Protein AF-A0A3T0RQA9-F1 (afdb_monomer_lite)

Secondary structure (DSSP, 8-state):
----------------------------------HHHHH-EEEEPPPBTTTTEEEEEEE-SSSEEEEEEEEESSTTS-SEEEEEEEEEEEEEEEEEEETTEEEEEEEEEEEEEEEEESSHHHHHHHHHTTGGG-----TT--EE-TT-EETTEEPPPTT-EEEEEEEEE-SGGGGGGT--TTEEEEE---SS--SSSGGG---SEEEEEEEEEP-

Sequence (215 aa):
MTMSYKYYFICAVSLIFIASCAKKKEEDQLSSVSPISTIDGSWSTSCENGAGVQQVFTNAGASYSTITANYYYDSGCSHLAYTMDIVQSYVVSNWQTEDARQVGDINWTYIHVYITPKDSQVAAAMNSSALCGITGWSGGVSITVDGLTCGSITLPTAGTVEYDMIQYTLNSTLKDQGFTPGDLSYGLSDANHDGTSPSSRPVQSNSSLRMQKRN

Radius of gyration: 29.26 Å; chains: 1; bounding box: 72×49×98 Å

Foldseek 3Di:
DDDDDDDDDDDDDDDDDDPDPPDPPPPPPPPPDDPLNLPAAKWKDAQQAPQLWIWIWHDHSPQKIKIKIFGAPDSNNPHTFKIKIWIWGKDWPPWDDDDFKTKTKMKTFTAWIKMAGQAQVSQCVCLVVCFLVHNPHHHRDIDTNAQTDGPNDGHHHGRQMFIKMKMAGCDCPCVVVVDHHQKIWIADQDPQQNRNDNRNYGPHTDSNGIIHGDD

Structure (mmCIF, N/CA/C/O backbone):
data_AF-A0A3T0RQA9-F1
#
_entry.id   AF-A0A3T0RQA9-F1
#
loop_
_atom_site.group_PDB
_atom_site.id
_atom_site.type_symbol
_atom_site.label_atom_id
_atom_site.label_alt_id
_atom_site.label_comp_id
_atom_site.label_asym_id
_atom_site.label_entity_id
_atom_site.label_seq_id
_atom_site.pdbx_PDB_ins_code
_atom_site.Cartn_x
_atom_site.Cartn_y
_atom_site.Cartn_z
_atom_site.occupancy
_atom_site.B_iso_or_equiv
_atom_site.auth_seq_id
_atom_site.auth_comp_id
_atom_site.auth_asym_id
_atom_site.auth_atom_id
_atom_site.pdbx_PDB_model_num
ATOM 1 N N . MET A 1 1 ? 49.348 -32.560 -76.526 1.00 40.97 1 MET A N 1
ATOM 2 C CA . MET A 1 1 ? 50.040 -32.005 -75.339 1.00 40.97 1 MET A CA 1
ATOM 3 C C . MET A 1 1 ? 51.252 -31.273 -75.883 1.00 40.97 1 MET A C 1
ATOM 5 O O . MET A 1 1 ? 52.055 -31.935 -76.509 1.00 40.97 1 MET A O 1
ATOM 9 N N . THR A 1 2 ? 51.382 -29.954 -75.891 1.00 35.66 2 THR A N 1
ATOM 10 C CA . THR A 1 2 ? 51.025 -28.895 -74.935 1.00 35.66 2 THR A CA 1
ATOM 11 C C . THR A 1 2 ? 50.901 -27.573 -75.715 1.00 35.66 2 THR A C 1
ATOM 13 O O . THR A 1 2 ? 51.651 -27.338 -76.658 1.00 35.66 2 THR A O 1
ATOM 16 N N . MET A 1 3 ? 49.943 -26.716 -75.345 1.00 35.78 3 MET A N 1
ATOM 17 C CA . MET A 1 3 ? 49.851 -25.329 -75.826 1.00 35.78 3 MET A CA 1
ATOM 18 C C . MET A 1 3 ? 50.883 -24.454 -75.102 1.00 35.78 3 MET A C 1
ATOM 20 O O . MET A 1 3 ? 51.091 -24.624 -73.904 1.00 35.78 3 MET A O 1
ATOM 24 N N . SER A 1 4 ? 51.463 -23.480 -75.804 1.00 38.75 4 SER A N 1
ATOM 25 C CA . SER A 1 4 ? 52.230 -22.382 -75.208 1.00 38.75 4 SER A CA 1
ATOM 26 C C . SER A 1 4 ? 51.729 -21.068 -75.811 1.00 38.75 4 SER A C 1
ATOM 28 O O . SER A 1 4 ? 51.888 -20.835 -77.007 1.00 38.75 4 SER A O 1
ATOM 30 N N . TYR A 1 5 ? 51.060 -20.250 -74.998 1.00 39.81 5 TYR A N 1
ATOM 31 C CA . TYR A 1 5 ? 50.606 -18.904 -75.354 1.00 39.81 5 TYR A CA 1
ATOM 32 C C . TYR A 1 5 ? 51.639 -17.877 -74.876 1.00 39.81 5 TYR A C 1
ATOM 34 O O . TYR A 1 5 ? 52.077 -17.922 -73.727 1.00 39.81 5 TYR A O 1
ATOM 42 N N . LYS A 1 6 ? 51.995 -16.921 -75.743 1.00 42.59 6 LYS A N 1
ATOM 43 C CA . LYS A 1 6 ? 52.692 -15.682 -75.368 1.00 42.59 6 LYS A CA 1
ATOM 44 C C . LYS A 1 6 ? 51.729 -14.496 -75.488 1.00 42.59 6 LYS A C 1
ATOM 46 O O . LYS A 1 6 ? 51.033 -14.349 -76.486 1.00 42.59 6 LYS A O 1
ATOM 51 N N . TYR A 1 7 ? 51.711 -13.710 -74.416 1.00 43.22 7 TYR A N 1
ATOM 52 C CA . TYR A 1 7 ? 50.900 -12.533 -74.099 1.00 43.22 7 TYR A CA 1
ATOM 53 C C . TYR A 1 7 ? 51.073 -11.346 -75.053 1.00 43.22 7 TYR A C 1
ATOM 55 O O . TYR A 1 7 ? 52.205 -11.076 -75.426 1.00 43.22 7 TYR A O 1
ATOM 63 N N . TYR A 1 8 ? 50.000 -10.567 -75.266 1.00 39.94 8 TYR A N 1
ATOM 64 C CA . TYR A 1 8 ? 49.993 -9.087 -75.333 1.00 39.94 8 TYR A CA 1
ATOM 65 C C . TYR A 1 8 ? 48.581 -8.596 -74.927 1.00 39.94 8 TYR A C 1
ATOM 67 O O . TYR A 1 8 ? 47.596 -9.029 -75.510 1.00 39.94 8 TYR A O 1
ATOM 75 N N . PHE A 1 9 ? 48.409 -8.005 -73.737 1.00 37.28 9 PHE A N 1
ATOM 76 C CA . PHE A 1 9 ? 48.462 -6.565 -73.407 1.00 37.28 9 PHE A CA 1
ATOM 77 C C . PHE A 1 9 ? 47.222 -5.788 -73.893 1.00 37.28 9 PHE A C 1
ATOM 79 O O . PHE A 1 9 ? 47.073 -5.583 -75.090 1.00 37.28 9 PHE A O 1
ATOM 86 N N . ILE A 1 10 ? 46.357 -5.353 -72.960 1.00 42.88 10 ILE A N 1
ATOM 87 C CA . ILE A 1 10 ? 45.922 -3.950 -72.760 1.00 42.88 10 ILE A CA 1
ATOM 88 C C . ILE A 1 10 ? 44.913 -3.861 -71.592 1.00 42.88 10 ILE A C 1
ATOM 90 O O . ILE A 1 10 ? 43.960 -4.628 -71.490 1.00 42.88 10 ILE A O 1
ATOM 94 N N . CYS A 1 11 ? 45.197 -2.906 -70.704 1.00 35.03 11 CYS A N 1
ATOM 95 C CA . CYS A 1 11 ? 44.485 -2.496 -69.496 1.00 35.03 11 CYS A CA 1
ATOM 96 C C . CYS A 1 11 ? 43.134 -1.804 -69.744 1.00 35.03 11 CYS A C 1
ATOM 98 O O . CYS A 1 11 ? 43.032 -1.006 -70.668 1.00 35.03 11 CYS A O 1
ATOM 100 N N . ALA A 1 12 ? 42.194 -1.971 -68.802 1.00 36.75 12 ALA A N 1
ATOM 101 C CA . ALA A 1 12 ? 41.403 -0.899 -68.159 1.00 36.75 12 ALA A CA 1
ATOM 102 C C . ALA A 1 12 ? 40.476 -1.540 -67.095 1.00 36.75 12 ALA A C 1
ATOM 104 O O . ALA A 1 12 ? 39.528 -2.233 -67.433 1.00 36.75 12 ALA A O 1
ATOM 105 N N . VAL A 1 13 ? 40.901 -1.606 -65.829 1.00 36.91 13 VAL A N 1
ATOM 106 C CA . VAL A 1 13 ? 40.448 -0.746 -64.709 1.00 36.91 13 VAL A CA 1
ATOM 107 C C . VAL A 1 13 ? 38.974 -0.961 -64.293 1.00 36.91 13 VAL A C 1
ATOM 109 O O . VAL A 1 13 ? 38.056 -0.368 -64.840 1.00 36.91 13 VAL A O 1
ATOM 112 N N . SER A 1 14 ? 38.838 -1.783 -63.242 1.00 34.03 14 SER A N 1
ATOM 113 C CA . SER A 1 14 ? 38.080 -1.556 -61.993 1.00 34.03 14 SER A CA 1
ATOM 114 C C . SER A 1 14 ? 36.544 -1.476 -61.994 1.00 34.03 14 SER A C 1
ATOM 116 O O . SER A 1 14 ? 35.965 -0.466 -62.366 1.00 34.03 14 SER A O 1
ATOM 118 N N . LEU A 1 15 ? 35.891 -2.461 -61.358 1.00 37.19 15 LEU A N 1
ATOM 119 C CA . LEU A 1 15 ? 35.410 -2.391 -59.959 1.00 37.19 15 LEU A CA 1
ATOM 120 C C . LEU A 1 15 ? 34.593 -3.656 -59.634 1.00 37.19 15 LEU A C 1
ATOM 122 O O . LEU A 1 15 ? 33.502 -3.873 -60.153 1.00 37.19 15 LEU A O 1
ATOM 126 N N . ILE A 1 16 ? 35.147 -4.502 -58.766 1.00 43.06 16 ILE A N 1
ATOM 127 C CA . ILE A 1 16 ? 34.497 -5.698 -58.225 1.00 43.06 16 ILE A CA 1
ATOM 128 C C . ILE A 1 16 ? 33.646 -5.257 -57.029 1.00 43.06 16 ILE A C 1
ATOM 130 O O . ILE A 1 16 ? 34.192 -4.849 -56.006 1.00 43.06 16 ILE A O 1
ATOM 134 N N . PHE A 1 17 ? 32.320 -5.364 -57.135 1.00 38.56 17 PHE A N 1
ATOM 135 C CA . PHE A 1 17 ? 31.453 -5.396 -55.958 1.00 38.56 17 PHE A CA 1
ATOM 136 C C . PHE A 1 17 ? 31.562 -6.784 -55.326 1.00 38.56 17 PHE A C 1
ATOM 138 O O . PHE A 1 17 ? 31.030 -7.770 -55.833 1.00 38.56 17 PHE A O 1
ATOM 145 N N . ILE A 1 18 ? 32.298 -6.859 -54.221 1.00 42.16 18 ILE A N 1
ATOM 146 C CA . ILE A 1 18 ? 32.332 -8.028 -53.349 1.00 42.16 18 ILE A CA 1
ATOM 147 C C . ILE A 1 18 ? 30.974 -8.091 -52.645 1.00 42.16 18 ILE A C 1
ATOM 149 O O . ILE A 1 18 ? 30.652 -7.240 -51.815 1.00 42.16 18 ILE A O 1
ATOM 153 N N . ALA A 1 19 ? 30.163 -9.083 -53.002 1.00 45.56 19 ALA A N 1
ATOM 154 C CA . ALA A 1 19 ? 28.963 -9.436 -52.264 1.00 45.56 19 ALA A CA 1
ATOM 155 C C . ALA A 1 19 ? 29.377 -10.021 -50.905 1.00 45.56 19 ALA A C 1
ATOM 157 O O . ALA A 1 19 ? 29.626 -11.219 -50.771 1.00 45.56 19 ALA A O 1
ATOM 158 N N . SER A 1 20 ? 29.473 -9.165 -49.888 1.00 36.72 20 SER A N 1
ATOM 159 C CA . SER A 1 20 ? 29.519 -9.612 -48.500 1.00 36.72 20 SER A CA 1
ATOM 160 C C . SER A 1 20 ? 28.123 -10.063 -48.085 1.00 36.72 20 SER A C 1
ATOM 162 O O . SER A 1 20 ? 27.241 -9.245 -47.828 1.00 36.72 20 SER A O 1
ATOM 164 N N . CYS A 1 21 ? 27.945 -11.381 -47.973 1.00 46.16 21 CYS A N 1
ATOM 165 C CA . CYS A 1 21 ? 26.947 -11.988 -47.099 1.00 46.16 21 CYS A CA 1
ATOM 166 C C . CYS A 1 21 ? 27.244 -11.569 -45.652 1.00 46.16 21 CYS A C 1
ATOM 168 O O . CYS A 1 21 ? 27.883 -12.295 -44.891 1.00 46.16 21 CYS A O 1
ATOM 170 N N . ALA A 1 22 ? 26.789 -10.382 -45.261 1.00 38.59 22 ALA A N 1
ATOM 171 C CA . ALA A 1 22 ? 26.636 -10.053 -43.859 1.00 38.59 22 ALA A CA 1
ATOM 172 C C . ALA A 1 22 ? 25.401 -10.809 -43.362 1.00 38.59 22 ALA A C 1
ATOM 174 O O . ALA A 1 22 ? 24.268 -10.459 -43.693 1.00 38.59 22 ALA A O 1
ATOM 175 N N . LYS A 1 23 ? 25.625 -11.881 -42.593 1.00 37.44 23 LYS A N 1
ATOM 176 C CA . LYS A 1 23 ? 24.580 -12.464 -41.750 1.00 37.44 23 LYS A CA 1
ATOM 177 C C . LYS A 1 23 ? 23.979 -11.317 -40.938 1.00 37.44 23 LYS A C 1
ATOM 179 O O . LYS A 1 23 ? 24.688 -10.709 -40.135 1.00 37.44 23 LYS A O 1
ATOM 184 N N . LYS A 1 24 ? 22.702 -11.000 -41.178 1.00 37.16 24 LYS A N 1
ATOM 185 C CA . LYS A 1 24 ? 21.924 -10.164 -40.265 1.00 37.16 24 LYS A CA 1
ATOM 186 C C . LYS A 1 24 ? 22.040 -10.821 -38.895 1.00 37.16 24 LYS A C 1
ATOM 188 O O . LYS A 1 24 ? 21.649 -11.974 -38.737 1.00 37.16 24 LYS A O 1
ATOM 193 N N . LYS A 1 25 ? 22.638 -10.109 -37.942 1.00 33.97 25 LYS A N 1
ATOM 194 C CA . LYS A 1 25 ? 22.413 -10.405 -36.536 1.00 33.97 25 LYS A CA 1
ATOM 195 C C . LYS A 1 25 ? 20.911 -10.226 -36.330 1.00 33.97 25 LYS A C 1
ATOM 197 O O . LYS A 1 25 ? 20.390 -9.153 -36.627 1.00 33.97 25 LYS A O 1
ATOM 202 N N . GLU A 1 26 ? 20.231 -11.295 -35.934 1.00 38.28 26 GLU A N 1
ATOM 203 C CA . GLU A 1 26 ? 18.988 -11.175 -35.183 1.00 38.28 26 GLU A CA 1
ATOM 204 C C . GLU A 1 26 ? 19.322 -10.305 -33.973 1.00 38.28 26 GLU A C 1
ATOM 206 O O . GLU A 1 26 ? 20.004 -10.737 -33.045 1.00 38.28 26 GLU A O 1
ATOM 211 N N . GLU A 1 27 ? 18.939 -9.033 -34.040 1.00 37.31 27 GLU A N 1
ATOM 212 C CA . GLU A 1 27 ? 18.550 -8.335 -32.828 1.00 37.31 27 GLU A CA 1
ATOM 213 C C . GLU A 1 27 ? 17.354 -9.108 -32.301 1.00 37.31 27 GLU A C 1
ATOM 215 O O . GLU A 1 27 ? 16.285 -9.124 -32.914 1.00 37.31 27 GLU A O 1
ATOM 220 N N . ASP A 1 28 ? 17.613 -9.832 -31.219 1.00 35.00 28 ASP A N 1
ATOM 221 C CA . ASP A 1 28 ? 16.617 -10.441 -30.363 1.00 35.00 28 ASP A CA 1
ATOM 222 C C . ASP A 1 28 ? 15.579 -9.353 -30.067 1.00 35.00 28 ASP A C 1
ATOM 224 O O . ASP A 1 28 ? 15.855 -8.381 -29.356 1.00 35.00 28 ASP A O 1
ATOM 228 N N . GLN A 1 29 ? 14.421 -9.432 -30.727 1.00 38.91 29 GLN A N 1
ATOM 229 C CA . GLN A 1 29 ? 13.306 -8.562 -30.407 1.00 38.91 29 GLN A CA 1
ATOM 230 C C . GLN A 1 29 ? 12.859 -8.957 -29.010 1.00 38.91 29 GLN A C 1
ATOM 232 O O . GLN A 1 29 ? 12.061 -9.877 -28.837 1.00 38.91 29 GLN A O 1
ATOM 237 N N . LEU A 1 30 ? 13.381 -8.242 -28.014 1.00 43.22 30 LEU A N 1
ATOM 238 C CA . LEU A 1 30 ? 12.794 -8.179 -26.694 1.00 43.22 30 LEU A CA 1
ATOM 239 C C . LEU A 1 30 ? 11.365 -7.676 -26.907 1.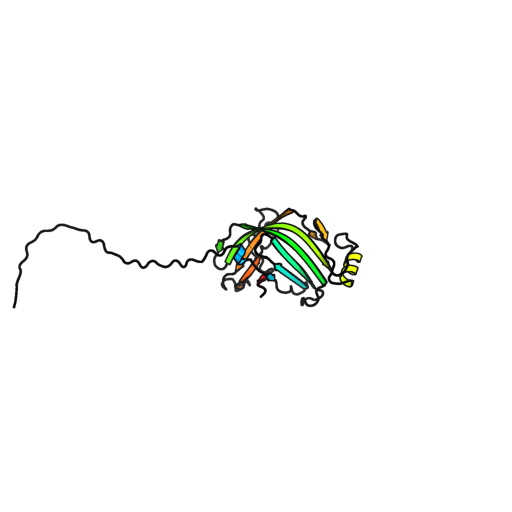00 43.22 30 LEU A C 1
ATOM 241 O O . LEU A 1 30 ? 11.131 -6.487 -27.122 1.00 43.22 30 LEU A O 1
ATOM 245 N N . SER A 1 31 ? 10.422 -8.613 -26.967 1.00 42.25 31 SER A N 1
ATOM 246 C CA . SER A 1 31 ? 8.998 -8.354 -27.108 1.00 42.25 31 SER A CA 1
ATOM 247 C C . SER A 1 31 ? 8.622 -7.245 -26.134 1.00 42.25 31 SER A C 1
ATOM 249 O O . SER A 1 31 ? 8.849 -7.385 -24.933 1.00 42.25 31 SER A O 1
ATOM 251 N N . SER A 1 32 ? 8.111 -6.128 -26.655 1.00 47.41 32 SER A N 1
ATOM 252 C CA . SER A 1 32 ? 7.673 -4.976 -25.871 1.00 47.41 32 SER A CA 1
ATOM 253 C C . SER A 1 32 ? 6.468 -5.384 -25.022 1.00 47.41 32 SER A C 1
ATOM 255 O O . SER A 1 32 ? 5.318 -5.196 -25.422 1.00 47.41 32 SER A O 1
ATOM 257 N N . VAL A 1 33 ? 6.724 -6.026 -23.884 1.00 58.22 33 VAL A N 1
ATOM 258 C CA . VAL A 1 33 ? 5.702 -6.338 -22.887 1.00 58.22 33 VAL A CA 1
ATOM 259 C C . VAL A 1 33 ? 5.141 -5.002 -22.412 1.00 58.22 33 VAL A C 1
ATOM 261 O O . VAL A 1 33 ? 5.897 -4.109 -22.021 1.00 58.22 33 VAL A O 1
ATOM 264 N N . SER A 1 34 ? 3.821 -4.838 -22.510 1.00 66.56 34 SER A N 1
ATOM 265 C CA . SER A 1 34 ? 3.153 -3.636 -22.017 1.00 66.56 34 SER A CA 1
ATOM 266 C C . SER A 1 34 ? 3.436 -3.497 -20.517 1.00 66.56 34 SER A C 1
ATOM 268 O O . SER A 1 34 ? 3.325 -4.502 -19.806 1.00 66.56 34 SER A O 1
ATOM 270 N N . PRO A 1 35 ? 3.734 -2.285 -20.011 1.00 70.62 35 PRO A N 1
ATOM 271 C CA . PRO A 1 35 ? 3.953 -2.055 -18.582 1.00 70.62 35 PRO A CA 1
ATOM 272 C C . PRO A 1 35 ? 2.828 -2.654 -17.730 1.00 70.62 35 PRO A C 1
ATOM 274 O O . PRO A 1 35 ? 3.086 -3.290 -16.714 1.00 70.62 35 PRO A O 1
ATOM 277 N N . ILE A 1 36 ? 1.585 -2.533 -18.213 1.00 72.62 36 ILE A N 1
ATOM 278 C CA . ILE A 1 36 ? 0.371 -3.041 -17.562 1.00 72.62 36 ILE A CA 1
ATOM 279 C C . ILE A 1 36 ? 0.435 -4.565 -17.415 1.00 72.62 36 ILE A C 1
ATOM 281 O O . ILE A 1 36 ? 0.288 -5.079 -16.313 1.00 72.62 36 ILE A O 1
ATOM 285 N N . SER A 1 37 ? 0.771 -5.288 -18.488 1.00 80.38 37 SER A N 1
ATOM 286 C CA . SER A 1 37 ? 0.868 -6.754 -18.436 1.00 80.38 37 SER A CA 1
ATOM 287 C C . SER A 1 37 ? 1.984 -7.264 -17.519 1.00 80.38 37 SER A C 1
ATOM 289 O O . SER A 1 37 ? 1.867 -8.364 -16.981 1.00 80.38 37 SER A O 1
ATOM 291 N N . THR A 1 38 ? 3.048 -6.479 -17.308 1.00 83.88 38 THR A N 1
ATOM 292 C CA . THR A 1 38 ? 4.103 -6.832 -16.346 1.00 83.88 38 THR A CA 1
ATOM 293 C C . THR A 1 38 ? 3.573 -6.790 -14.917 1.00 83.88 38 THR A C 1
ATOM 295 O O . THR A 1 38 ? 3.859 -7.696 -14.138 1.00 83.88 38 THR A O 1
ATOM 298 N N . ILE A 1 39 ? 2.785 -5.767 -14.580 1.00 87.56 39 ILE A N 1
ATOM 299 C CA . ILE A 1 39 ? 2.312 -5.521 -13.211 1.00 87.56 39 ILE A CA 1
ATOM 300 C C . ILE A 1 39 ? 0.931 -6.129 -12.925 1.00 87.56 39 ILE A C 1
ATOM 302 O O . ILE A 1 39 ? 0.429 -6.039 -11.805 1.00 87.56 39 ILE A O 1
ATOM 306 N N . ASP A 1 40 ? 0.310 -6.775 -13.910 1.00 89.62 40 ASP A N 1
ATOM 307 C CA . ASP A 1 40 ? -0.946 -7.506 -13.750 1.00 89.62 40 ASP A CA 1
ATOM 308 C C . ASP A 1 40 ? -0.794 -8.725 -12.832 1.00 89.62 40 ASP A C 1
ATOM 310 O O . ASP A 1 40 ? 0.176 -9.494 -12.898 1.00 89.62 40 ASP A O 1
ATOM 314 N N . GLY A 1 41 ? -1.806 -8.930 -11.991 1.00 91.06 41 GLY A N 1
ATOM 315 C CA . GLY A 1 41 ? -1.879 -10.013 -11.021 1.00 91.06 41 GLY A CA 1
ATOM 316 C C . GLY A 1 41 ? -1.912 -9.515 -9.580 1.00 91.06 41 GLY A C 1
ATOM 317 O O . GLY A 1 41 ? -2.173 -8.346 -9.298 1.00 91.06 41 GLY A O 1
ATOM 318 N N . SER A 1 42 ? -1.673 -10.440 -8.655 1.00 94.00 42 SER A N 1
ATOM 319 C CA . SER A 1 42 ? -1.581 -10.146 -7.229 1.00 94.00 42 SER A CA 1
ATOM 320 C C . SER A 1 42 ? -0.142 -10.316 -6.763 1.00 94.00 42 SER A C 1
ATOM 322 O O . SER A 1 42 ? 0.533 -11.271 -7.143 1.00 94.00 42 SER A O 1
ATOM 324 N N . TRP A 1 43 ? 0.320 -9.387 -5.943 1.00 95.19 43 TRP A N 1
ATOM 325 C CA . TRP A 1 43 ? 1.683 -9.283 -5.452 1.00 95.19 43 TRP A CA 1
ATOM 326 C C . TRP A 1 43 ? 1.625 -9.061 -3.951 1.00 95.19 43 TRP A C 1
ATOM 328 O O . TRP A 1 43 ? 0.733 -8.366 -3.469 1.00 95.19 43 TRP A O 1
ATOM 338 N N . SER A 1 44 ? 2.548 -9.631 -3.191 1.00 94.75 44 SER A N 1
ATOM 339 C CA . SER A 1 44 ? 2.564 -9.457 -1.741 1.00 94.75 44 SER A CA 1
ATOM 340 C C . SER A 1 44 ? 3.960 -9.306 -1.187 1.00 94.75 44 SER A C 1
ATOM 342 O O . SER A 1 44 ? 4.875 -10.013 -1.609 1.00 94.75 44 SER A O 1
ATOM 344 N N . THR A 1 45 ? 4.101 -8.446 -0.185 1.00 93.00 45 THR A N 1
ATOM 345 C CA . THR A 1 45 ? 5.288 -8.455 0.663 1.00 93.00 45 THR A CA 1
ATOM 346 C C . THR A 1 45 ? 5.313 -9.726 1.513 1.00 93.00 45 THR A C 1
ATOM 348 O O . THR A 1 45 ? 4.298 -10.405 1.725 1.00 93.00 45 THR A O 1
ATOM 351 N N . SER A 1 46 ? 6.489 -10.039 2.050 1.00 90.12 46 SER A N 1
ATOM 352 C CA . SER A 1 46 ? 6.563 -10.918 3.217 1.00 90.12 46 SER A CA 1
ATOM 353 C C . SER A 1 46 ? 5.897 -10.254 4.427 1.00 90.12 46 SER A C 1
ATOM 355 O O . SER A 1 46 ? 5.654 -9.044 4.426 1.00 90.12 46 SER A O 1
ATOM 357 N N . CYS A 1 47 ? 5.605 -11.048 5.456 1.00 89.44 47 CYS A N 1
ATOM 358 C CA . CYS A 1 47 ? 5.213 -10.503 6.749 1.00 89.44 47 CYS A CA 1
ATOM 359 C C . CYS A 1 47 ? 6.361 -9.658 7.313 1.00 89.44 47 CYS A C 1
ATOM 361 O O . CYS A 1 47 ? 7.490 -10.145 7.426 1.00 89.44 47 CYS A O 1
ATOM 363 N N . GLU A 1 48 ? 6.089 -8.402 7.648 1.00 83.12 48 GLU A N 1
ATOM 364 C CA . GLU A 1 48 ? 7.074 -7.542 8.285 1.00 83.12 48 GLU A CA 1
ATOM 365 C C . GLU A 1 48 ? 7.302 -8.003 9.731 1.00 83.12 48 GLU A C 1
ATOM 367 O O . GLU A 1 48 ? 6.435 -7.879 10.605 1.00 83.12 48 GLU A O 1
ATOM 372 N N . ASN A 1 49 ? 8.494 -8.553 9.976 1.00 60.09 49 ASN A N 1
ATOM 373 C CA . ASN A 1 49 ? 8.900 -9.035 11.290 1.00 60.09 49 ASN A CA 1
ATOM 374 C C . ASN A 1 49 ? 8.814 -7.908 12.330 1.00 60.09 49 ASN A C 1
ATOM 376 O O . ASN A 1 49 ? 9.493 -6.893 12.223 1.00 60.09 49 ASN A O 1
ATOM 380 N N . GLY A 1 50 ? 8.013 -8.124 13.374 1.00 63.53 50 GLY A N 1
ATOM 381 C CA . GLY A 1 50 ? 7.873 -7.209 14.512 1.00 63.53 50 GLY A CA 1
ATOM 382 C C . GLY A 1 50 ? 6.728 -6.200 14.392 1.00 63.53 50 GLY A C 1
ATOM 383 O O . GLY A 1 50 ? 6.204 -5.798 15.427 1.00 63.53 50 GLY A O 1
ATOM 384 N N . ALA A 1 51 ? 6.290 -5.861 13.176 1.00 69.88 51 ALA A N 1
ATOM 385 C CA . ALA A 1 51 ? 5.123 -5.003 12.949 1.00 69.88 51 ALA A CA 1
ATOM 386 C C . ALA A 1 51 ? 3.831 -5.805 12.715 1.00 69.88 51 ALA A C 1
ATOM 388 O O . ALA A 1 51 ? 2.746 -5.295 12.982 1.00 69.88 51 ALA A O 1
ATOM 389 N N . GLY A 1 52 ? 3.938 -7.054 12.233 1.00 85.81 52 GLY A N 1
ATOM 390 C CA . GLY A 1 52 ? 2.766 -7.875 11.916 1.00 85.81 52 GLY A CA 1
ATOM 391 C C . GLY A 1 52 ? 1.952 -7.261 10.780 1.00 85.81 52 GLY A C 1
ATOM 392 O O . GLY A 1 52 ? 0.730 -7.183 10.867 1.00 85.81 52 GLY A O 1
ATOM 393 N N . VAL A 1 53 ? 2.627 -6.768 9.737 1.00 90.38 53 VAL A N 1
ATOM 394 C CA . VAL A 1 53 ? 1.993 -6.130 8.578 1.00 90.38 53 VAL A CA 1
ATOM 395 C C . VAL A 1 53 ? 2.368 -6.871 7.301 1.00 90.38 53 VAL A C 1
ATOM 397 O O . VAL A 1 53 ? 3.516 -7.269 7.113 1.00 90.38 53 VAL A O 1
ATOM 400 N N . GLN A 1 54 ? 1.398 -7.054 6.407 1.00 93.88 54 GLN A N 1
ATOM 401 C CA . GLN A 1 54 ? 1.630 -7.561 5.056 1.00 93.88 54 GLN A CA 1
ATOM 402 C C . GLN A 1 54 ? 0.852 -6.735 4.038 1.00 93.88 54 GLN A C 1
ATOM 404 O O . GLN A 1 54 ? -0.370 -6.615 4.139 1.00 93.88 54 GLN A O 1
ATOM 409 N N . GLN A 1 55 ? 1.530 -6.239 3.009 1.00 94.19 55 GLN A N 1
ATOM 410 C CA . GLN A 1 55 ? 0.877 -5.545 1.907 1.00 94.19 55 GLN A CA 1
ATOM 411 C C . GLN A 1 55 ? 0.596 -6.502 0.753 1.00 94.19 55 GLN A C 1
ATOM 413 O O . GLN A 1 55 ? 1.446 -7.311 0.379 1.00 94.19 55 GLN A O 1
ATOM 418 N N . VAL A 1 56 ? -0.599 -6.394 0.180 1.00 95.12 56 VAL A N 1
ATOM 419 C CA . VAL A 1 56 ? -1.019 -7.116 -1.019 1.00 95.12 56 VAL A CA 1
ATOM 420 C C . VAL A 1 56 ? -1.475 -6.099 -2.052 1.00 95.12 56 VAL A C 1
ATOM 422 O O . VAL A 1 56 ? -2.451 -5.391 -1.837 1.00 95.12 56 VAL A O 1
ATOM 425 N N . PHE A 1 57 ? -0.787 -6.043 -3.181 1.00 94.31 57 PHE A N 1
ATOM 426 C CA . PHE A 1 57 ? -1.174 -5.252 -4.338 1.00 94.31 57 PHE A CA 1
ATOM 427 C C . PHE A 1 57 ? -1.896 -6.165 -5.320 1.00 94.31 57 PHE A C 1
ATOM 429 O O . PHE A 1 57 ? -1.360 -7.193 -5.723 1.00 94.31 57 PHE A O 1
ATOM 436 N N . THR A 1 58 ? -3.118 -5.814 -5.698 1.00 93.62 58 THR A N 1
ATOM 437 C CA . THR A 1 58 ? -3.884 -6.554 -6.700 1.00 93.62 58 THR A CA 1
ATOM 438 C C . THR A 1 58 ? -4.249 -5.625 -7.838 1.00 93.62 58 THR A C 1
ATOM 440 O O . THR A 1 58 ? -4.885 -4.592 -7.634 1.00 93.62 58 THR A O 1
ATOM 443 N N . ASN A 1 59 ? -3.859 -6.026 -9.040 1.00 89.19 59 ASN A N 1
ATOM 444 C CA . ASN A 1 59 ? -4.133 -5.323 -10.276 1.00 89.19 59 ASN A CA 1
ATOM 445 C C . ASN A 1 59 ? -4.793 -6.286 -11.269 1.00 89.19 59 ASN A C 1
ATOM 447 O O . ASN A 1 59 ? -4.247 -7.343 -11.592 1.00 89.19 59 ASN A O 1
ATOM 451 N N . ALA A 1 60 ? -5.983 -5.919 -11.736 1.00 72.25 60 ALA A N 1
ATOM 452 C CA . ALA A 1 60 ? -6.811 -6.738 -12.615 1.00 72.25 60 ALA A CA 1
ATOM 453 C C . ALA A 1 60 ? -6.896 -6.156 -14.038 1.00 72.25 60 ALA A C 1
ATOM 455 O O . ALA A 1 60 ? -7.977 -6.118 -14.623 1.00 72.25 60 ALA A O 1
ATOM 456 N N . GLY A 1 61 ? -5.776 -5.663 -14.587 1.00 64.56 61 GLY A N 1
ATOM 457 C CA . GLY A 1 61 ? -5.640 -5.283 -16.003 1.00 64.56 61 GLY A CA 1
ATOM 458 C C . GLY A 1 61 ? -6.480 -4.095 -16.479 1.00 64.56 61 GLY A C 1
ATOM 459 O O . GLY A 1 61 ? -6.489 -3.790 -17.670 1.00 64.56 61 GLY A O 1
ATOM 460 N N . ALA A 1 62 ? -7.198 -3.418 -15.583 1.00 63.16 62 ALA A N 1
ATOM 461 C CA . ALA A 1 62 ? -8.202 -2.425 -15.940 1.00 63.16 62 ALA A CA 1
ATOM 462 C C . ALA A 1 62 ? -8.108 -1.203 -15.028 1.00 63.16 62 ALA A C 1
ATOM 464 O O . ALA A 1 62 ? -8.925 -1.068 -14.130 1.00 63.16 62 ALA A O 1
ATOM 465 N N . SER A 1 63 ? -7.108 -0.340 -15.255 1.00 70.56 63 SER A N 1
ATOM 466 C CA . SER A 1 63 ? -6.956 1.040 -14.730 1.00 70.56 63 SER A CA 1
ATOM 467 C C . SER A 1 63 ? -7.072 1.266 -13.217 1.00 70.56 63 SER A C 1
ATOM 469 O O . SER A 1 63 ? -6.852 2.387 -12.771 1.00 70.56 63 SER A O 1
ATOM 471 N N . TYR A 1 64 ? -7.392 0.236 -12.445 1.00 83.81 64 TYR A N 1
ATOM 472 C CA . TYR A 1 64 ? -7.672 0.240 -11.026 1.00 83.81 64 TYR A CA 1
ATOM 473 C C . TYR A 1 64 ? -6.843 -0.840 -10.357 1.00 83.81 64 TYR A C 1
ATOM 475 O O . TYR A 1 64 ? -6.603 -1.919 -10.905 1.00 83.81 64 TYR A O 1
ATOM 483 N N . SER A 1 65 ? -6.438 -0.541 -9.138 1.00 91.69 65 SER A N 1
ATOM 484 C CA . SER A 1 65 ? -5.746 -1.472 -8.274 1.00 91.69 65 SER A CA 1
ATOM 485 C C . SER A 1 65 ? -6.223 -1.301 -6.846 1.00 91.69 65 SER A C 1
ATOM 487 O O . SER A 1 65 ? -6.764 -0.253 -6.474 1.00 91.69 65 SER A O 1
ATOM 489 N N . THR A 1 66 ? -5.971 -2.331 -6.053 1.00 94.94 66 THR A N 1
ATOM 490 C CA . THR A 1 66 ? -6.151 -2.278 -4.611 1.00 94.94 66 THR A CA 1
ATOM 491 C C . THR A 1 66 ? -4.828 -2.603 -3.943 1.00 94.94 66 THR A C 1
ATOM 493 O O . THR A 1 66 ? -4.229 -3.641 -4.235 1.00 94.94 66 THR A O 1
ATOM 496 N N . ILE A 1 67 ? -4.389 -1.736 -3.034 1.00 94.94 67 ILE A N 1
ATOM 497 C CA . ILE A 1 67 ? -3.361 -2.067 -2.048 1.00 94.94 67 ILE A CA 1
ATOM 498 C C . ILE A 1 67 ? -4.075 -2.382 -0.739 1.00 94.94 67 ILE A C 1
ATOM 500 O O . ILE A 1 67 ? -4.687 -1.512 -0.128 1.00 94.94 67 ILE A O 1
ATOM 504 N N . THR A 1 68 ? -3.984 -3.630 -0.301 1.00 96.38 68 THR A N 1
ATOM 505 C CA . THR A 1 68 ? -4.473 -4.079 1.000 1.00 96.38 68 THR A CA 1
ATOM 506 C C . THR A 1 68 ? -3.305 -4.159 1.970 1.00 96.38 68 THR A C 1
ATOM 508 O O . THR A 1 68 ? -2.426 -5.008 1.812 1.00 96.38 68 THR A O 1
ATOM 511 N N . ALA A 1 69 ? -3.307 -3.326 3.006 1.00 95.31 69 ALA A N 1
ATOM 512 C CA . ALA A 1 69 ? -2.462 -3.515 4.176 1.00 95.31 69 ALA A CA 1
ATOM 513 C C . ALA A 1 69 ? -3.196 -4.406 5.189 1.00 95.31 69 ALA A C 1
ATOM 515 O O . ALA A 1 69 ? -4.238 -4.046 5.740 1.00 95.31 69 ALA A O 1
ATOM 516 N N . ASN A 1 70 ? -2.653 -5.596 5.414 1.00 96.06 70 ASN A N 1
ATOM 517 C CA . ASN A 1 70 ? -3.128 -6.554 6.400 1.00 96.06 70 ASN A CA 1
ATOM 518 C C . ASN A 1 70 ? -2.387 -6.323 7.714 1.00 96.06 70 ASN A C 1
ATOM 520 O O . ASN A 1 70 ? -1.163 -6.427 7.736 1.00 96.06 70 ASN A O 1
ATOM 524 N N . TYR A 1 71 ? -3.122 -6.049 8.789 1.00 94.88 71 TYR A N 1
ATOM 525 C CA . TYR A 1 71 ? -2.572 -5.862 10.128 1.00 94.88 71 TYR A CA 1
ATOM 526 C C . TYR A 1 71 ? -2.939 -7.055 10.997 1.00 94.88 71 TYR A C 1
ATOM 528 O O . TYR A 1 71 ? -4.118 -7.379 11.154 1.00 94.88 71 TYR A O 1
ATOM 536 N N . TYR A 1 72 ? -1.931 -7.704 11.561 1.00 94.50 72 TYR A N 1
ATOM 537 C CA . TYR A 1 72 ? -2.053 -8.935 12.324 1.00 94.50 72 TYR A CA 1
ATOM 538 C C . TYR A 1 72 ? -1.761 -8.693 13.804 1.00 94.50 72 TYR A C 1
ATOM 540 O O . TYR A 1 72 ? -1.039 -7.773 14.180 1.00 94.50 72 TYR A O 1
ATOM 548 N N . TYR A 1 73 ? -2.318 -9.548 14.656 1.00 89.75 73 TYR A N 1
ATOM 549 C CA . TYR A 1 73 ? -2.021 -9.548 16.089 1.00 89.75 73 TYR A CA 1
ATOM 550 C C . TYR A 1 73 ? -0.628 -10.074 16.417 1.00 89.75 73 TYR A C 1
ATOM 552 O O . TYR A 1 73 ? -0.076 -9.770 17.474 1.00 89.75 73 TYR A O 1
ATOM 560 N N . ASP A 1 74 ? -0.089 -10.904 15.532 1.00 88.25 74 ASP A N 1
ATOM 561 C CA . ASP A 1 74 ? 1.188 -11.563 15.704 1.00 88.25 74 ASP A CA 1
ATOM 562 C C . ASP A 1 74 ? 2.172 -11.157 14.609 1.00 88.25 74 ASP A C 1
ATOM 564 O O . ASP A 1 74 ? 1.813 -10.891 13.461 1.00 88.25 74 ASP A O 1
ATOM 568 N N . SER A 1 75 ? 3.450 -11.170 14.972 1.00 85.94 75 SER A N 1
ATOM 569 C CA . SER A 1 75 ? 4.557 -10.884 14.063 1.00 85.94 75 SER A CA 1
ATOM 570 C C . SER A 1 75 ? 4.762 -11.952 12.985 1.00 85.94 75 SER A C 1
ATOM 572 O O . SER A 1 75 ? 5.588 -11.746 12.102 1.00 85.94 75 SER A O 1
ATOM 574 N N . GLY A 1 76 ? 4.049 -13.083 13.057 1.00 87.62 76 GLY A N 1
ATOM 575 C CA . GLY A 1 76 ? 4.067 -14.151 12.058 1.00 87.62 76 GLY A CA 1
ATOM 576 C C . GLY A 1 76 ? 2.957 -14.035 11.010 1.00 87.62 76 GLY A C 1
ATOM 577 O O . GLY A 1 76 ? 2.840 -14.922 10.167 1.00 87.62 76 GLY A O 1
ATOM 578 N N . CYS A 1 77 ? 2.140 -12.979 11.059 1.00 91.31 77 CYS A N 1
ATOM 579 C CA . CYS A 1 77 ? 1.005 -12.755 10.169 1.00 91.31 77 CYS A CA 1
ATOM 580 C C . CYS A 1 77 ? 0.016 -13.934 10.094 1.00 91.31 77 CYS A C 1
ATOM 582 O O . CYS A 1 77 ? -0.469 -14.289 9.019 1.00 91.31 77 CYS A O 1
ATOM 584 N N . SER A 1 78 ? -0.285 -14.561 11.234 1.00 91.62 78 SER A N 1
ATOM 585 C CA . SER A 1 78 ? -1.202 -15.708 11.303 1.00 91.62 78 SER A CA 1
ATOM 586 C C . SER A 1 78 ? -2.633 -15.325 11.698 1.00 91.62 78 SER A C 1
ATOM 588 O O . SER A 1 78 ? -3.584 -15.962 11.247 1.00 91.62 78 SER A O 1
ATOM 590 N N . HIS A 1 79 ? -2.811 -14.273 12.503 1.00 91.75 79 HIS A N 1
ATOM 591 C CA . HIS A 1 79 ? -4.110 -13.845 13.031 1.00 91.75 79 HIS A CA 1
ATOM 592 C C . HIS A 1 79 ? -4.418 -12.408 12.611 1.00 91.75 79 HIS A C 1
ATOM 594 O O . HIS A 1 79 ? -3.970 -11.443 13.233 1.00 91.75 79 HIS A O 1
ATOM 600 N N . LEU A 1 80 ? -5.167 -12.269 11.519 1.00 95.25 80 LEU A N 1
ATOM 601 C CA . LEU A 1 80 ? -5.513 -10.978 10.932 1.00 95.25 80 LEU A CA 1
ATOM 602 C C . LEU A 1 80 ? -6.472 -10.203 11.846 1.00 95.25 80 LEU A C 1
ATOM 604 O O . LEU A 1 80 ? -7.573 -10.671 12.123 1.00 95.25 80 LEU A O 1
ATOM 608 N N . ALA A 1 81 ? -6.072 -9.006 12.268 1.00 96.38 81 ALA A N 1
ATOM 609 C CA . ALA A 1 81 ? -6.874 -8.122 13.107 1.00 96.38 81 ALA A CA 1
ATOM 610 C C . ALA A 1 81 ? -7.770 -7.215 12.252 1.00 96.38 81 ALA A C 1
ATOM 612 O O . ALA A 1 81 ? -8.984 -7.153 12.441 1.00 96.38 81 ALA A O 1
ATOM 613 N N . TYR A 1 82 ? -7.199 -6.519 11.272 1.00 97.50 82 TYR A N 1
ATOM 614 C CA . TYR A 1 82 ? -7.960 -5.672 10.355 1.00 97.50 82 TYR A CA 1
ATOM 615 C C . TYR A 1 82 ? -7.249 -5.519 9.015 1.00 97.50 82 TYR A C 1
ATOM 617 O O . TYR A 1 82 ? -6.059 -5.805 8.882 1.00 97.50 82 TYR A O 1
ATOM 625 N N . THR A 1 83 ? -7.997 -5.075 8.008 1.00 97.94 83 THR A N 1
ATOM 626 C CA . THR A 1 83 ? -7.429 -4.636 6.729 1.00 97.94 83 THR A CA 1
ATOM 627 C C . THR A 1 83 ? -7.642 -3.152 6.536 1.00 97.94 83 THR A C 1
ATOM 629 O O . THR A 1 83 ? -8.657 -2.610 6.978 1.00 97.94 83 THR A O 1
ATOM 632 N N . MET A 1 84 ? -6.685 -2.520 5.868 1.00 97.81 84 MET A N 1
ATOM 633 C CA . MET A 1 84 ? -6.856 -1.225 5.233 1.00 97.81 84 MET A CA 1
ATOM 634 C C . MET A 1 84 ? -6.749 -1.428 3.724 1.00 97.81 84 MET A C 1
ATOM 636 O O . MET A 1 84 ? -5.7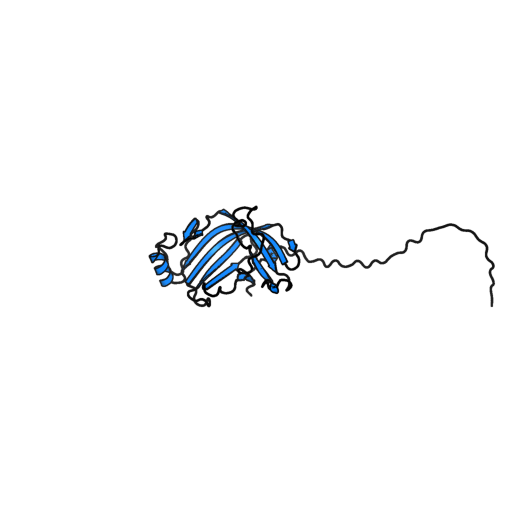11 -1.877 3.245 1.00 97.81 84 MET A O 1
ATOM 640 N N . ASP A 1 85 ? -7.818 -1.130 2.997 1.00 97.50 85 ASP A N 1
ATOM 641 C CA . ASP A 1 85 ? -7.896 -1.301 1.550 1.00 97.50 85 ASP A CA 1
ATOM 642 C C . ASP A 1 85 ? -7.866 0.071 0.881 1.00 97.50 85 ASP A C 1
ATOM 644 O O . ASP A 1 85 ? -8.791 0.865 1.038 1.00 97.50 85 ASP A O 1
ATOM 648 N N . ILE A 1 86 ? -6.797 0.345 0.140 1.00 96.81 86 ILE A N 1
ATOM 649 C CA . ILE A 1 86 ? -6.624 1.551 -0.664 1.00 96.81 86 ILE A CA 1
ATOM 650 C C . ILE A 1 86 ? -7.006 1.204 -2.098 1.00 96.81 86 ILE A C 1
ATOM 652 O O . ILE A 1 86 ? -6.293 0.469 -2.782 1.00 96.81 86 ILE A O 1
ATOM 656 N N . VAL A 1 87 ? -8.141 1.730 -2.545 1.00 95.88 87 VAL A N 1
ATOM 657 C CA . VAL A 1 87 ? -8.644 1.589 -3.910 1.00 95.88 87 VAL A CA 1
ATOM 658 C C . VAL A 1 87 ? -8.245 2.822 -4.703 1.00 95.88 87 VAL A C 1
ATOM 660 O O . VAL A 1 87 ? -8.530 3.954 -4.307 1.00 95.88 87 VAL A O 1
ATOM 663 N N . GLN A 1 88 ? -7.601 2.604 -5.842 1.00 94.88 88 GLN A N 1
ATOM 664 C CA . GLN A 1 88 ? -7.003 3.676 -6.628 1.00 94.88 88 GLN A CA 1
ATOM 665 C C . GLN A 1 88 ? -7.008 3.347 -8.115 1.00 94.88 88 GLN A C 1
ATOM 667 O O . GLN A 1 88 ? -6.919 2.180 -8.500 1.00 94.88 88 GLN A O 1
ATOM 672 N N . SER A 1 89 ? -7.076 4.376 -8.955 1.00 93.75 89 SER A N 1
ATOM 673 C CA . SER A 1 89 ? -6.709 4.252 -10.365 1.00 93.75 89 SER A CA 1
ATOM 674 C C . SER A 1 89 ? -5.247 4.608 -10.574 1.00 93.75 89 SER A C 1
ATOM 676 O O . SER A 1 89 ? -4.655 5.287 -9.735 1.00 93.75 89 SER A O 1
ATOM 678 N N . TYR A 1 90 ? -4.664 4.184 -11.692 1.00 92.62 90 TYR A N 1
ATOM 679 C CA . TYR A 1 90 ? -3.269 4.494 -11.976 1.00 92.62 90 TYR A CA 1
ATOM 680 C C . TYR A 1 90 ? -2.962 4.716 -13.450 1.00 92.62 90 TYR A C 1
ATOM 682 O O . TYR A 1 90 ? -3.646 4.211 -14.343 1.00 92.62 90 TYR A O 1
ATOM 690 N N . VAL A 1 91 ? -1.886 5.462 -13.691 1.00 91.44 91 VAL A N 1
ATOM 691 C CA . VAL A 1 91 ? -1.281 5.646 -15.013 1.00 91.44 91 VAL A CA 1
ATOM 692 C C . VAL A 1 91 ? 0.204 5.347 -14.905 1.00 91.44 91 VAL A C 1
ATOM 694 O O . VAL A 1 91 ? 0.884 5.938 -14.069 1.00 91.44 91 VAL A O 1
ATOM 697 N N . VAL A 1 92 ? 0.695 4.452 -15.765 1.00 91.44 92 VAL A N 1
ATOM 698 C CA . VAL A 1 92 ? 2.130 4.186 -15.916 1.00 91.44 92 VAL A CA 1
ATOM 699 C C . VAL A 1 92 ? 2.659 4.947 -17.127 1.00 91.44 92 VAL A C 1
ATOM 701 O O . VAL A 1 92 ? 2.077 4.883 -18.212 1.00 91.44 92 VAL A O 1
ATOM 704 N N . SER A 1 93 ? 3.772 5.649 -16.951 1.00 92.19 93 SER A N 1
ATOM 705 C CA . SER A 1 93 ? 4.474 6.386 -18.005 1.00 92.19 93 SER A CA 1
ATOM 706 C C . SER A 1 93 ? 5.983 6.189 -17.903 1.00 92.19 93 SER A C 1
ATOM 708 O O . SER A 1 93 ? 6.475 5.642 -16.922 1.00 92.19 93 SER A O 1
ATOM 710 N N . ASN A 1 94 ? 6.727 6.626 -18.924 1.00 92.62 94 ASN A N 1
ATOM 711 C CA . ASN A 1 94 ? 8.195 6.568 -18.941 1.00 92.62 94 ASN A CA 1
ATOM 712 C C . ASN A 1 94 ? 8.760 5.164 -18.647 1.00 92.62 94 ASN A C 1
ATOM 714 O O . ASN A 1 94 ? 9.818 5.025 -18.044 1.00 92.62 94 ASN A O 1
ATOM 718 N N . TRP A 1 95 ? 8.036 4.118 -19.063 1.00 92.12 95 TRP A N 1
ATOM 719 C CA . TRP A 1 95 ? 8.443 2.736 -18.838 1.00 92.12 95 TRP A CA 1
ATOM 720 C C . TRP A 1 95 ? 9.620 2.368 -19.732 1.00 92.12 95 TRP A C 1
ATOM 722 O O . TRP A 1 95 ? 9.526 2.425 -20.960 1.00 92.12 95 TRP A O 1
ATOM 732 N N . GLN A 1 96 ? 10.716 1.958 -19.113 1.00 92.25 96 GLN A N 1
ATOM 733 C CA . GLN A 1 96 ? 11.960 1.637 -19.788 1.00 92.25 96 GLN A CA 1
ATOM 734 C C . GLN A 1 96 ? 12.657 0.455 -19.126 1.00 92.25 96 GLN A C 1
ATOM 736 O O . GLN A 1 96 ? 12.356 0.066 -18.000 1.00 92.25 96 GLN A O 1
ATOM 741 N N . THR A 1 97 ? 13.589 -0.144 -19.859 1.00 92.19 97 THR A N 1
ATOM 742 C CA . THR A 1 97 ? 14.472 -1.182 -19.325 1.00 92.19 97 THR A CA 1
ATOM 743 C C . THR A 1 97 ? 15.812 -0.546 -18.982 1.00 92.19 97 THR A C 1
ATOM 745 O O . THR A 1 97 ? 16.430 0.081 -19.839 1.00 92.19 97 THR A O 1
ATOM 748 N N . GLU A 1 98 ? 16.253 -0.721 -17.742 1.00 88.56 98 GLU A N 1
ATOM 749 C CA . GLU A 1 98 ? 17.538 -0.253 -17.226 1.00 88.56 98 GLU A CA 1
ATOM 750 C C . GLU A 1 98 ? 18.276 -1.447 -16.626 1.00 88.56 98 GLU A C 1
ATOM 752 O O . GLU A 1 98 ? 17.822 -2.021 -15.636 1.00 88.56 98 GLU A O 1
ATOM 757 N N . ASP A 1 99 ? 19.410 -1.834 -17.206 1.00 87.31 99 ASP A N 1
ATOM 758 C CA . ASP A 1 99 ? 20.247 -2.939 -16.730 1.00 87.31 99 ASP A CA 1
ATOM 759 C C . ASP A 1 99 ? 19.464 -4.242 -16.448 1.00 87.31 99 ASP A C 1
ATOM 761 O O . ASP A 1 99 ? 19.157 -5.020 -17.351 1.00 87.31 99 ASP A O 1
ATOM 765 N N . ALA A 1 100 ? 19.154 -4.498 -15.176 1.00 91.44 100 ALA A N 1
ATOM 766 C CA . ALA A 1 100 ? 18.523 -5.710 -14.664 1.00 91.44 100 ALA A CA 1
ATOM 767 C C . ALA A 1 100 ? 17.064 -5.512 -14.222 1.00 91.44 100 ALA A C 1
ATOM 769 O O . ALA A 1 100 ? 16.511 -6.353 -13.505 1.00 91.44 100 ALA A O 1
ATOM 770 N N . ARG A 1 101 ? 16.436 -4.406 -14.625 1.00 92.81 101 ARG A N 1
ATOM 7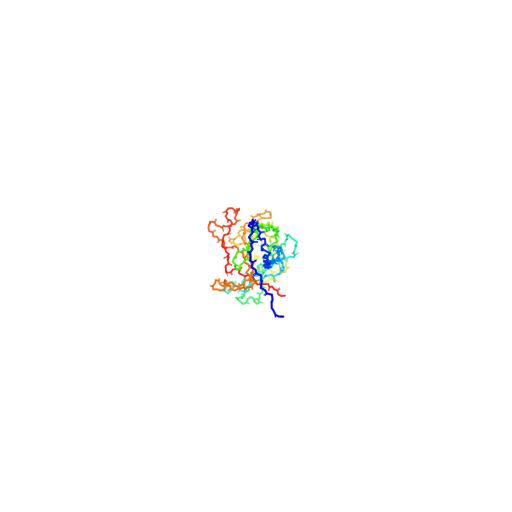71 C CA . ARG A 1 101 ? 15.091 -4.016 -14.199 1.00 92.81 101 ARG A CA 1
ATOM 772 C C . ARG A 1 101 ? 14.315 -3.316 -15.311 1.00 92.81 101 ARG A C 1
ATOM 774 O O . ARG A 1 101 ? 14.889 -2.742 -16.231 1.00 92.81 101 ARG A O 1
ATOM 781 N N . GLN A 1 102 ? 12.997 -3.346 -15.191 1.00 93.62 102 GLN A N 1
ATOM 782 C CA . GLN A 1 102 ? 12.112 -2.404 -15.865 1.00 93.62 102 GLN A CA 1
ATOM 783 C C . GLN A 1 102 ? 11.642 -1.383 -14.841 1.00 93.62 102 GLN A C 1
ATOM 785 O O . GLN A 1 102 ? 11.329 -1.758 -13.713 1.00 93.62 102 GLN A O 1
ATOM 790 N N . VAL A 1 103 ? 11.629 -0.113 -15.217 1.00 93.56 103 VAL A N 1
ATOM 791 C CA . VAL A 1 103 ? 11.274 0.999 -14.335 1.00 93.56 103 VAL A CA 1
ATOM 792 C C . VAL A 1 103 ? 10.335 1.922 -15.085 1.00 93.56 103 VAL A C 1
ATOM 794 O O . VAL A 1 103 ? 10.493 2.116 -16.289 1.00 93.56 103 VAL A O 1
ATOM 797 N N . GLY A 1 104 ? 9.381 2.515 -14.383 1.00 93.62 104 GLY A N 1
ATOM 798 C CA . GLY A 1 104 ? 8.648 3.658 -14.897 1.00 93.62 104 GLY A CA 1
ATOM 799 C C . GLY A 1 104 ? 8.045 4.498 -13.791 1.00 93.62 104 GLY A C 1
ATOM 800 O O . GLY A 1 104 ? 8.110 4.170 -12.606 1.00 93.62 104 GLY A O 1
ATOM 801 N N . ASP A 1 105 ? 7.424 5.579 -14.225 1.00 95.44 105 ASP A N 1
ATOM 802 C CA . ASP A 1 105 ? 6.648 6.460 -13.376 1.00 95.44 105 ASP A CA 1
ATOM 803 C C . ASP A 1 105 ? 5.248 5.881 -13.212 1.00 95.44 105 ASP A C 1
ATOM 805 O O . ASP A 1 105 ? 4.619 5.494 -14.201 1.00 95.44 105 ASP A O 1
ATOM 809 N N . ILE A 1 106 ? 4.730 5.881 -11.988 1.00 93.69 106 ILE A N 1
ATOM 810 C CA . ILE A 1 106 ? 3.338 5.553 -11.705 1.00 93.69 106 ILE A CA 1
ATOM 811 C C . ILE A 1 106 ? 2.667 6.703 -10.964 1.00 93.69 106 ILE A C 1
ATOM 813 O O . ILE A 1 106 ? 3.206 7.258 -10.010 1.00 93.69 106 ILE A O 1
ATOM 817 N N . ASN A 1 107 ? 1.495 7.103 -11.441 1.00 95.31 107 ASN A N 1
ATOM 818 C CA . ASN A 1 107 ? 0.669 8.097 -10.768 1.00 95.31 107 ASN A CA 1
ATOM 819 C C . ASN A 1 107 ? -0.554 7.391 -10.214 1.00 95.31 107 ASN A C 1
ATOM 821 O O . ASN A 1 107 ? -1.346 6.855 -10.991 1.00 95.31 107 ASN A O 1
ATOM 825 N N . TRP A 1 108 ? -0.713 7.422 -8.901 1.00 95.12 108 TRP A N 1
ATOM 826 C CA . TRP A 1 108 ? -1.872 6.895 -8.203 1.00 95.12 108 TRP A CA 1
ATOM 827 C C . TRP A 1 108 ? -2.915 7.988 -8.055 1.00 95.12 108 TRP A C 1
ATOM 829 O O . TRP A 1 108 ? -2.588 9.114 -7.704 1.00 95.12 108 TRP A O 1
ATOM 839 N N . THR A 1 109 ? -4.178 7.682 -8.325 1.00 96.38 109 THR A N 1
ATOM 840 C CA . THR A 1 109 ? -5.302 8.558 -7.984 1.00 96.38 109 THR A CA 1
ATOM 841 C C . THR A 1 109 ? -6.197 7.821 -7.011 1.00 96.38 109 THR A C 1
ATOM 843 O O . THR A 1 109 ? -6.830 6.825 -7.371 1.00 96.38 109 THR A O 1
ATOM 846 N N . TYR A 1 110 ? -6.232 8.311 -5.776 1.00 96.56 110 TYR A N 1
ATOM 847 C CA . TYR A 1 110 ? -6.999 7.714 -4.693 1.00 96.56 110 TYR A CA 1
ATOM 848 C C . TYR A 1 110 ? -8.495 7.802 -4.983 1.00 96.56 110 TYR A C 1
ATOM 850 O O . TYR A 1 110 ? -9.005 8.855 -5.365 1.00 96.56 110 TYR A O 1
ATOM 858 N N . ILE A 1 111 ? -9.206 6.694 -4.795 1.00 96.12 111 ILE A N 1
ATOM 859 C CA . ILE A 1 111 ? -10.659 6.625 -4.972 1.00 96.12 111 ILE A CA 1
ATOM 860 C C . ILE A 1 111 ? -11.303 6.491 -3.604 1.00 96.12 111 ILE A C 1
ATOM 862 O O . ILE A 1 111 ? -12.089 7.354 -3.231 1.00 96.12 111 ILE A O 1
ATOM 866 N N . HIS A 1 112 ? -10.923 5.446 -2.866 1.00 96.88 112 HIS A N 1
ATOM 867 C CA . HIS A 1 112 ? -11.388 5.210 -1.506 1.00 96.88 112 HIS A CA 1
ATOM 868 C C . HIS A 1 112 ? -10.324 4.523 -0.655 1.00 96.88 112 HIS A C 1
ATOM 870 O O . HIS A 1 112 ? -9.544 3.712 -1.154 1.00 96.88 112 HIS A O 1
ATOM 876 N N . VAL A 1 113 ? -10.355 4.792 0.643 1.00 97.81 113 VAL A N 1
ATOM 877 C CA . VAL A 1 113 ? -9.636 4.060 1.675 1.00 97.81 113 VAL A CA 1
ATOM 878 C C . VAL A 1 113 ? -10.650 3.477 2.640 1.00 97.81 113 VAL A C 1
ATOM 880 O O . VAL A 1 113 ? -11.427 4.200 3.261 1.00 97.81 113 VAL A O 1
ATOM 883 N N . TYR A 1 114 ? -10.619 2.162 2.800 1.00 98.25 114 TYR A N 1
ATOM 884 C CA . TYR A 1 114 ? -11.487 1.448 3.721 1.00 98.25 114 TYR A CA 1
ATOM 885 C C . TYR A 1 114 ? -10.690 0.842 4.862 1.00 98.25 114 TYR A C 1
ATOM 887 O O . TYR A 1 114 ? -9.582 0.358 4.655 1.00 98.25 114 TYR A O 1
ATOM 895 N N . ILE A 1 115 ? -11.285 0.781 6.050 1.00 98.38 115 ILE A N 1
ATOM 896 C CA . ILE A 1 115 ? -10.799 -0.061 7.145 1.00 98.38 115 ILE A CA 1
ATOM 897 C C . ILE A 1 115 ? -11.874 -1.092 7.478 1.00 98.38 115 ILE A C 1
ATOM 899 O O . ILE A 1 115 ? -13.058 -0.770 7.570 1.00 98.38 115 ILE A O 1
ATOM 903 N N . THR A 1 116 ? -11.450 -2.341 7.665 1.00 98.56 116 THR A N 1
ATOM 904 C CA . THR A 1 116 ? -12.336 -3.459 8.005 1.00 98.56 116 THR A CA 1
ATOM 905 C C . THR A 1 116 ? -11.772 -4.229 9.203 1.00 98.56 116 THR A C 1
ATOM 907 O O . THR A 1 116 ? -10.867 -5.053 9.011 1.00 98.56 116 THR A O 1
ATOM 910 N N . PRO A 1 117 ? -12.273 -4.013 10.436 1.00 98.19 117 PRO A N 1
ATOM 911 C CA . PRO A 1 117 ? -11.951 -4.883 11.567 1.00 98.19 117 PRO A CA 1
ATOM 912 C C . PRO A 1 117 ? -12.464 -6.296 11.285 1.00 98.19 117 PRO A C 1
ATOM 914 O O . PRO A 1 117 ? -13.563 -6.457 10.759 1.00 98.19 117 PRO A O 1
ATOM 917 N N . LYS A 1 118 ? -11.692 -7.338 11.600 1.00 97.38 118 LYS A N 1
ATOM 918 C CA . LYS A 1 118 ? -12.087 -8.718 11.267 1.00 97.38 118 LYS A CA 1
ATOM 919 C C . LYS A 1 118 ? -13.065 -9.331 12.256 1.00 97.38 118 LYS A C 1
ATOM 921 O O . LYS A 1 118 ? -13.876 -10.156 11.848 1.00 97.38 118 LYS A O 1
ATOM 926 N N . ASP A 1 119 ? -13.053 -8.888 13.507 1.00 96.31 119 ASP A N 1
ATOM 927 C CA . ASP A 1 119 ? -13.960 -9.384 14.537 1.00 96.31 119 ASP A CA 1
ATOM 928 C C . ASP A 1 119 ? -14.464 -8.270 15.471 1.00 96.31 119 ASP A C 1
ATOM 930 O O . ASP A 1 119 ? -14.095 -7.095 15.369 1.00 96.31 119 ASP A O 1
ATOM 934 N N . SER A 1 120 ? -15.365 -8.648 16.379 1.00 97.19 120 SER A N 1
ATOM 935 C CA . SER A 1 120 ? -15.974 -7.738 17.347 1.00 97.19 120 SER A CA 1
ATOM 936 C C . SER A 1 120 ? -14.995 -7.210 18.395 1.00 97.19 120 SER A C 1
ATOM 938 O O . SER A 1 120 ? -15.221 -6.126 18.927 1.00 97.19 120 SER A O 1
ATOM 940 N N . GLN A 1 121 ? -13.928 -7.948 18.715 1.00 96.75 121 GLN A N 1
ATOM 941 C CA . GLN A 1 121 ? -12.925 -7.516 19.686 1.00 96.75 121 GLN A CA 1
ATOM 942 C C . GLN A 1 121 ? -12.069 -6.386 19.102 1.00 96.75 121 GLN A C 1
ATOM 944 O O . GLN A 1 121 ? -11.881 -5.364 19.764 1.00 96.75 121 GLN A O 1
ATOM 949 N N . VAL A 1 122 ? -11.617 -6.522 17.850 1.00 97.19 122 VAL A N 1
ATOM 950 C CA . VAL A 1 122 ? -10.923 -5.451 17.114 1.00 97.19 122 VAL A CA 1
ATOM 951 C C . VAL A 1 122 ? -11.819 -4.220 17.017 1.00 97.19 122 VAL A C 1
ATOM 953 O O . VAL A 1 122 ? -11.396 -3.111 17.343 1.00 97.19 122 VAL A O 1
ATOM 956 N N . ALA A 1 123 ? -13.077 -4.415 16.614 1.00 98.06 123 ALA A N 1
ATOM 957 C CA . ALA A 1 123 ? -14.037 -3.327 16.482 1.00 98.06 123 ALA A CA 1
ATOM 958 C C . ALA A 1 123 ? -14.272 -2.602 17.819 1.00 98.06 123 ALA A C 1
ATOM 960 O O . ALA A 1 123 ? -14.278 -1.374 17.863 1.00 98.06 123 ALA A O 1
ATOM 961 N N . ALA A 1 124 ? -14.396 -3.337 18.930 1.00 98.06 124 ALA A N 1
ATOM 962 C CA . ALA A 1 124 ? -14.538 -2.748 20.261 1.00 98.06 124 ALA A CA 1
ATOM 963 C C . ALA A 1 124 ? -13.315 -1.907 20.664 1.00 98.06 124 ALA A C 1
ATOM 965 O O . ALA A 1 124 ? -13.477 -0.826 21.236 1.00 98.06 124 ALA A O 1
ATOM 966 N N . ALA A 1 125 ? -12.101 -2.361 20.336 1.00 96.56 125 ALA A N 1
ATOM 967 C CA . ALA A 1 125 ? -10.880 -1.596 20.575 1.00 96.56 125 ALA A CA 1
ATOM 968 C C . ALA A 1 125 ? -10.844 -0.299 19.745 1.00 96.56 125 ALA A C 1
ATOM 970 O O . ALA A 1 125 ? -10.573 0.765 20.301 1.00 96.56 125 ALA A O 1
ATOM 971 N N . MET A 1 126 ? -11.192 -0.364 18.454 1.00 97.56 126 MET A N 1
ATOM 972 C CA . MET A 1 126 ? -11.286 0.813 17.575 1.00 97.56 126 MET A CA 1
ATOM 973 C C . MET A 1 126 ? -12.362 1.806 18.036 1.00 97.56 126 MET A C 1
ATOM 975 O O . MET A 1 126 ? -12.139 3.013 17.999 1.00 97.56 126 MET A O 1
ATOM 979 N N . ASN A 1 127 ? -13.506 1.314 18.523 1.00 98.25 127 ASN A N 1
ATOM 980 C CA . ASN A 1 127 ? -14.555 2.153 19.111 1.00 98.25 127 ASN A CA 1
ATOM 981 C C . ASN A 1 127 ? -14.083 2.845 20.392 1.00 98.25 127 ASN A C 1
ATOM 983 O O . ASN A 1 127 ? -14.382 4.016 20.605 1.00 98.25 127 ASN A O 1
ATOM 987 N N . SER A 1 128 ? -13.331 2.131 21.233 1.00 97.62 128 SER A N 1
ATOM 988 C CA . SER A 1 128 ? -12.824 2.662 22.503 1.00 97.62 128 SER A CA 1
ATOM 989 C C . SER A 1 128 ? -11.776 3.757 22.297 1.00 97.62 128 SER A C 1
ATOM 991 O O . SER A 1 128 ? -11.738 4.717 23.063 1.00 97.62 128 SER A O 1
ATOM 993 N N . SER A 1 129 ? -10.939 3.635 21.263 1.00 96.38 129 SER A N 1
ATOM 994 C CA . SER A 1 129 ? -9.965 4.665 20.883 1.00 96.38 129 SER A CA 1
ATOM 995 C C . SER A 1 129 ? -10.538 5.751 19.969 1.00 96.38 129 SER A C 1
ATOM 997 O O . SER A 1 129 ? -9.824 6.705 19.662 1.00 96.38 129 SER A O 1
ATOM 999 N N . ALA A 1 130 ? -11.795 5.610 19.531 1.00 96.75 130 ALA A N 1
ATOM 1000 C CA . ALA A 1 130 ? -12.404 6.420 18.481 1.00 96.75 130 ALA A CA 1
ATOM 1001 C C . ALA A 1 130 ? -11.482 6.549 17.254 1.00 96.75 130 ALA A C 1
ATOM 1003 O O . ALA A 1 130 ? -11.198 7.654 16.787 1.00 96.75 130 ALA A O 1
ATOM 1004 N N . LEU A 1 131 ? -10.963 5.420 16.754 1.00 96.88 131 LEU A N 1
ATOM 1005 C CA . LEU A 1 131 ? -10.057 5.404 15.605 1.00 96.88 131 LEU A CA 1
ATOM 1006 C C . LEU A 1 131 ? -10.697 6.141 14.417 1.00 96.88 131 LEU A C 1
ATOM 1008 O O . LEU A 1 131 ? -11.860 5.906 14.089 1.00 96.88 131 LEU A O 1
ATOM 1012 N N . CYS A 1 132 ? -9.935 7.042 13.790 1.00 97.38 132 CYS A N 1
ATOM 1013 C CA . CYS A 1 132 ? -10.409 7.944 12.731 1.00 97.38 132 CYS A CA 1
ATOM 1014 C C . CYS A 1 132 ? -11.540 8.906 13.160 1.00 97.38 132 CYS A C 1
ATOM 1016 O O . CYS A 1 132 ? -12.226 9.464 12.310 1.00 97.38 132 CYS A O 1
ATOM 1018 N N . GLY A 1 133 ? -11.778 9.082 14.464 1.00 97.50 133 GLY A N 1
ATOM 1019 C CA . GLY A 1 133 ? -12.934 9.807 14.999 1.00 97.50 133 GLY A CA 1
ATOM 1020 C C . GLY A 1 133 ? -14.251 9.019 14.950 1.00 97.50 133 GLY A C 1
ATOM 1021 O O . GLY A 1 133 ? -15.314 9.606 15.144 1.00 97.50 133 GLY A O 1
ATOM 1022 N N . ILE A 1 134 ? -14.208 7.707 14.688 1.00 97.31 134 ILE A N 1
ATOM 1023 C CA . ILE A 1 134 ? -15.388 6.856 14.476 1.00 97.31 134 ILE A CA 1
ATOM 1024 C C . ILE A 1 134 ? -15.620 5.947 15.691 1.00 97.31 134 ILE A C 1
ATOM 1026 O O . ILE A 1 134 ? -14.699 5.289 16.170 1.00 97.31 134 ILE A O 1
ATOM 1030 N N . THR A 1 135 ? -16.872 5.866 16.158 1.00 93.94 135 THR A N 1
ATOM 1031 C CA . THR A 1 135 ? -17.303 5.039 17.309 1.00 93.94 135 THR A CA 1
ATOM 1032 C C . THR A 1 135 ? -18.371 3.989 16.958 1.00 93.94 135 THR A C 1
ATOM 1034 O O . THR A 1 135 ? -19.028 3.441 17.843 1.00 93.94 135 THR A O 1
ATOM 1037 N N . GLY A 1 136 ? -18.543 3.690 15.665 1.00 96.38 136 GLY A N 1
ATOM 1038 C CA . GLY A 1 136 ? -19.520 2.728 15.132 1.00 96.38 136 GLY A CA 1
ATOM 1039 C C . GLY A 1 136 ? -18.909 1.522 14.411 1.00 96.38 136 GLY A C 1
ATOM 1040 O O . GLY A 1 136 ? -19.550 0.952 13.531 1.00 96.38 136 GLY A O 1
ATOM 1041 N N . TRP A 1 137 ? -17.672 1.147 14.733 1.00 98.25 137 TRP A N 1
ATOM 1042 C CA . TRP A 1 137 ? -16.999 -0.014 14.156 1.00 98.25 137 TRP A CA 1
ATOM 1043 C C . TRP A 1 137 ? -17.730 -1.310 14.512 1.00 98.25 137 TRP A C 1
ATOM 1045 O O . TRP A 1 137 ? -18.134 -1.518 15.659 1.00 98.25 137 TRP A O 1
ATOM 1055 N N . SER A 1 138 ? -17.839 -2.211 13.538 1.00 98.38 138 SER A N 1
ATOM 1056 C CA . SER A 1 138 ? -18.386 -3.556 13.715 1.00 98.38 138 SER A CA 1
ATOM 1057 C C . SER A 1 138 ? -17.524 -4.570 12.973 1.00 98.38 138 SER A C 1
ATOM 1059 O O . SER A 1 138 ? -17.053 -4.292 11.871 1.00 98.38 138 SER A O 1
ATOM 1061 N N . GLY A 1 139 ? -17.317 -5.743 13.573 1.00 97.94 139 GLY A N 1
ATOM 1062 C CA . GLY A 1 139 ? -16.513 -6.810 12.980 1.00 97.94 139 GLY A CA 1
ATOM 1063 C C . GLY A 1 139 ? -17.050 -7.237 11.612 1.00 97.94 139 GLY A C 1
ATOM 1064 O O . GLY A 1 139 ? -18.251 -7.431 11.437 1.00 97.94 139 GLY A O 1
ATOM 1065 N N . GLY A 1 140 ? -16.152 -7.365 10.640 1.00 97.81 140 GLY A N 1
ATOM 1066 C CA . GLY A 1 140 ? -16.449 -7.721 9.254 1.00 97.81 140 GLY A CA 1
ATOM 1067 C C . GLY A 1 140 ? -17.066 -6.599 8.414 1.00 97.81 140 GLY A C 1
ATOM 1068 O O . GLY A 1 140 ? -17.288 -6.808 7.223 1.00 97.81 140 GLY A O 1
ATOM 1069 N N . VAL A 1 141 ? -17.336 -5.423 8.989 1.00 98.19 141 VAL A N 1
ATOM 1070 C CA . VAL A 1 141 ? -17.948 -4.297 8.272 1.00 98.19 141 VAL A CA 1
ATOM 1071 C C . VAL A 1 141 ? -16.872 -3.316 7.833 1.00 98.19 141 VAL A C 1
ATOM 1073 O O . VAL A 1 141 ? -16.107 -2.805 8.647 1.00 98.19 141 VAL A O 1
ATOM 1076 N N . SER A 1 142 ? -16.835 -3.050 6.532 1.00 98.12 142 SER A N 1
ATOM 1077 C CA . SER A 1 142 ? -15.924 -2.080 5.936 1.00 98.12 142 SER A CA 1
ATOM 1078 C C . SER A 1 142 ? -16.468 -0.660 6.086 1.00 98.12 142 SER A C 1
ATOM 1080 O O . SER A 1 142 ? -17.647 -0.422 5.817 1.00 98.12 142 SER A O 1
ATOM 1082 N N . ILE A 1 143 ? -15.623 0.281 6.507 1.00 98.19 143 ILE A N 1
ATOM 1083 C CA . ILE A 1 143 ? -15.973 1.700 6.648 1.00 98.19 143 ILE A CA 1
ATOM 1084 C C . ILE A 1 143 ? -14.976 2.538 5.852 1.00 98.19 143 ILE A C 1
ATOM 1086 O O . ILE A 1 143 ? -13.767 2.339 5.976 1.00 98.19 143 ILE A O 1
ATOM 1090 N N . THR A 1 144 ? -15.486 3.471 5.043 1.00 97.75 144 THR A N 1
ATOM 1091 C CA . THR A 1 144 ? -14.644 4.429 4.312 1.00 97.75 144 THR A CA 1
ATOM 1092 C C . THR A 1 144 ? -14.091 5.480 5.269 1.00 97.75 144 THR A C 1
ATOM 1094 O O . THR A 1 144 ? -14.814 5.986 6.130 1.00 97.75 144 THR A O 1
ATOM 1097 N N . VAL A 1 145 ? -12.812 5.804 5.127 1.00 98.12 145 VAL A N 1
ATOM 1098 C CA . VAL A 1 145 ? -12.065 6.709 6.015 1.00 98.12 145 VAL A CA 1
ATOM 1099 C C . VAL A 1 145 ? -11.285 7.772 5.232 1.00 98.12 145 VAL A C 1
ATOM 1101 O O . VAL A 1 145 ? -10.290 8.311 5.711 1.00 98.12 145 VAL A O 1
ATOM 1104 N N . ASP A 1 146 ? -11.757 8.082 4.024 1.00 97.50 146 ASP A N 1
ATOM 1105 C CA . ASP A 1 146 ? -11.191 9.091 3.124 1.00 97.50 146 ASP A CA 1
ATOM 1106 C C . ASP A 1 146 ? -10.987 10.435 3.837 1.00 97.50 146 ASP A C 1
ATOM 1108 O O . ASP A 1 146 ? -11.921 10.992 4.416 1.00 97.50 146 ASP A O 1
ATOM 1112 N N . GLY A 1 147 ? -9.769 10.980 3.787 1.00 97.12 147 GLY A N 1
ATOM 1113 C CA . GLY A 1 147 ? -9.452 12.272 4.405 1.00 97.12 147 GLY A CA 1
ATOM 1114 C C . GLY A 1 147 ? -9.425 12.296 5.937 1.00 97.12 147 GLY A C 1
ATOM 1115 O O . GLY A 1 147 ? -9.170 13.356 6.512 1.00 97.12 147 GLY A O 1
ATOM 1116 N N . LEU A 1 148 ? -9.710 11.181 6.618 1.00 98.00 148 LEU A N 1
ATOM 1117 C CA . LEU A 1 148 ? -9.733 11.133 8.079 1.00 98.00 148 LEU A CA 1
ATOM 1118 C C . LEU A 1 148 ? -8.333 10.899 8.650 1.00 98.00 148 LEU A C 1
ATOM 1120 O O . LEU A 1 148 ? -7.499 10.198 8.074 1.00 98.00 148 LEU A O 1
ATOM 1124 N N . THR A 1 149 ? -8.086 11.451 9.837 1.00 97.31 149 THR A N 1
ATOM 1125 C CA . THR A 1 149 ? -6.869 11.174 10.606 1.00 97.31 149 THR A CA 1
ATOM 1126 C C . THR A 1 149 ? -7.073 9.953 11.492 1.00 97.31 149 THR A C 1
ATOM 1128 O O . THR A 1 149 ? -7.774 10.006 12.501 1.00 97.31 149 THR A O 1
ATOM 1131 N N . CYS A 1 150 ? -6.433 8.846 11.130 1.00 95.12 150 CYS A N 1
ATOM 1132 C CA . CYS A 1 150 ? -6.489 7.574 11.836 1.00 95.12 150 CYS A CA 1
ATOM 1133 C C . CYS A 1 150 ? -5.202 7.381 12.649 1.00 95.12 150 CYS A C 1
ATOM 1135 O O . CYS A 1 150 ? -4.164 6.982 12.122 1.00 95.12 150 CYS A O 1
ATOM 1137 N N . GLY A 1 151 ? -5.249 7.696 13.946 1.00 90.69 151 GLY A N 1
ATOM 1138 C CA . GLY A 1 151 ? -4.049 7.730 14.785 1.00 90.69 151 GLY A CA 1
ATOM 1139 C C . GLY A 1 151 ? -3.210 8.971 14.475 1.00 90.69 151 GLY A C 1
ATOM 1140 O O . GLY A 1 151 ? -3.677 10.086 14.678 1.00 90.69 151 GLY A O 1
ATOM 1141 N N . SER A 1 152 ? -1.981 8.786 13.988 1.00 89.25 152 SER A N 1
ATOM 1142 C CA . SER A 1 152 ? -1.073 9.882 13.610 1.00 89.25 152 SER A CA 1
ATOM 1143 C C . SER A 1 152 ? -1.008 10.147 12.104 1.00 89.25 152 SER A C 1
ATOM 1145 O O . SER A 1 152 ? -0.219 10.986 11.675 1.00 89.25 152 SER A O 1
ATOM 1147 N N . ILE A 1 153 ? -1.779 9.413 11.299 1.00 90.62 153 ILE A N 1
ATOM 1148 C CA . ILE A 1 153 ? -1.723 9.478 9.837 1.00 90.62 153 ILE A CA 1
ATOM 1149 C C . ILE A 1 153 ? -3.045 10.031 9.320 1.00 90.62 153 ILE A C 1
ATOM 1151 O O . ILE A 1 153 ? -4.112 9.504 9.639 1.00 90.62 153 ILE A O 1
ATOM 1155 N N . THR A 1 154 ? -2.970 11.084 8.512 1.00 95.38 154 THR A N 1
ATOM 1156 C CA . THR A 1 154 ? -4.108 11.564 7.726 1.00 95.38 154 THR A CA 1
ATOM 1157 C C . THR A 1 154 ? -4.153 10.798 6.421 1.00 95.38 154 THR A C 1
ATOM 1159 O O . THR A 1 154 ? -3.190 10.819 5.657 1.00 95.38 154 THR A O 1
ATOM 1162 N N . LEU A 1 155 ? -5.263 10.107 6.190 1.00 95.81 155 LEU A N 1
ATOM 1163 C CA . LEU A 1 155 ? -5.476 9.354 4.966 1.00 95.81 155 LEU A CA 1
ATOM 1164 C C . LEU A 1 155 ? -5.846 10.306 3.820 1.00 95.81 155 LEU A C 1
ATOM 1166 O O . LEU A 1 155 ? -6.469 11.343 4.060 1.00 95.81 155 LEU A O 1
ATOM 1170 N N . PRO A 1 156 ? -5.467 9.985 2.576 1.00 94.50 156 PRO A N 1
ATOM 1171 C CA . PRO A 1 156 ? -5.751 10.834 1.428 1.00 94.50 156 PRO A CA 1
ATOM 1172 C C . PRO A 1 156 ? -7.258 10.960 1.186 1.00 94.50 156 PRO A C 1
ATOM 1174 O O . PRO A 1 156 ? -8.040 10.045 1.451 1.00 94.50 156 PRO A O 1
ATOM 1177 N N . THR A 1 157 ? -7.678 12.114 0.675 1.00 96.69 157 THR A N 1
ATOM 1178 C CA . THR A 1 157 ? -9.041 12.302 0.170 1.00 96.69 157 THR A CA 1
ATOM 1179 C C . THR A 1 157 ? -9.160 11.717 -1.236 1.00 96.69 157 THR A C 1
ATOM 1181 O O . THR A 1 157 ? -8.182 11.670 -1.990 1.00 96.69 157 THR A O 1
ATOM 1184 N N . ALA A 1 158 ? -10.372 11.317 -1.622 1.00 96.31 158 ALA A N 1
ATOM 1185 C CA . ALA A 1 158 ? -10.654 10.899 -2.992 1.00 96.31 158 ALA A CA 1
ATOM 1186 C C . ALA A 1 158 ? -10.228 11.981 -4.007 1.00 96.31 158 ALA A C 1
ATOM 1188 O O . ALA A 1 158 ? -10.451 13.175 -3.799 1.00 96.31 158 ALA A O 1
ATOM 1189 N N . GLY A 1 159 ? -9.611 11.558 -5.109 1.00 96.44 159 GLY A N 1
ATOM 1190 C CA . GLY A 1 159 ? -9.054 12.425 -6.148 1.00 96.44 159 GLY A CA 1
ATOM 1191 C C . GLY A 1 159 ? -7.638 12.942 -5.871 1.00 96.44 159 GLY A C 1
ATOM 1192 O O . GLY A 1 159 ? -7.046 13.541 -6.768 1.00 96.44 159 GLY A O 1
ATOM 1193 N N . THR A 1 160 ? -7.075 12.703 -4.680 1.00 97.44 160 THR A N 1
ATOM 1194 C CA . THR A 1 160 ? -5.653 12.976 -4.410 1.00 97.44 160 THR A CA 1
ATOM 1195 C C . THR A 1 160 ? -4.788 12.183 -5.382 1.00 97.44 160 THR A C 1
ATOM 1197 O O . THR A 1 160 ? -5.055 11.004 -5.625 1.00 97.44 160 THR A O 1
ATOM 1200 N N . VAL A 1 161 ? -3.761 12.832 -5.932 1.00 97.25 161 VAL A N 1
ATOM 1201 C CA . VAL A 1 161 ? -2.785 12.197 -6.818 1.00 97.25 161 VAL A CA 1
ATOM 1202 C C . VAL A 1 161 ? -1.451 12.084 -6.098 1.00 97.25 161 VAL A C 1
ATOM 1204 O O . VAL A 1 161 ? -0.956 13.081 -5.577 1.00 97.25 161 VAL A O 1
ATOM 1207 N N . GLU A 1 162 ? -0.873 10.889 -6.111 1.00 96.62 162 GLU A N 1
ATOM 1208 C CA . GLU A 1 162 ? 0.473 10.609 -5.613 1.00 96.62 162 GLU A CA 1
ATOM 1209 C C . GLU A 1 162 ? 1.363 10.130 -6.762 1.00 96.62 162 GLU A C 1
ATOM 1211 O O . GLU A 1 162 ? 0.929 9.390 -7.650 1.00 96.62 162 GLU A O 1
ATOM 1216 N N . TYR A 1 163 ? 2.606 10.595 -6.762 1.00 97.38 163 TYR A N 1
ATOM 1217 C CA . TYR A 1 163 ? 3.589 10.359 -7.809 1.00 97.38 163 TYR A CA 1
ATOM 1218 C C . TYR A 1 163 ? 4.679 9.434 -7.282 1.00 97.38 163 TYR A C 1
ATOM 1220 O O . TYR A 1 163 ? 5.446 9.811 -6.404 1.00 97.38 163 TYR A O 1
ATOM 1228 N N . ASP A 1 164 ? 4.794 8.246 -7.864 1.00 96.81 164 ASP A N 1
ATOM 1229 C CA . ASP A 1 164 ? 5.731 7.223 -7.415 1.00 96.81 164 ASP A CA 1
ATOM 1230 C C . ASP A 1 164 ? 6.515 6.589 -8.579 1.00 96.81 164 ASP A C 1
ATOM 1232 O O . ASP A 1 164 ? 6.237 6.823 -9.755 1.00 96.81 164 ASP A O 1
ATOM 1236 N N . MET A 1 165 ? 7.534 5.805 -8.273 1.00 95.19 165 MET A N 1
ATOM 1237 C CA . MET A 1 16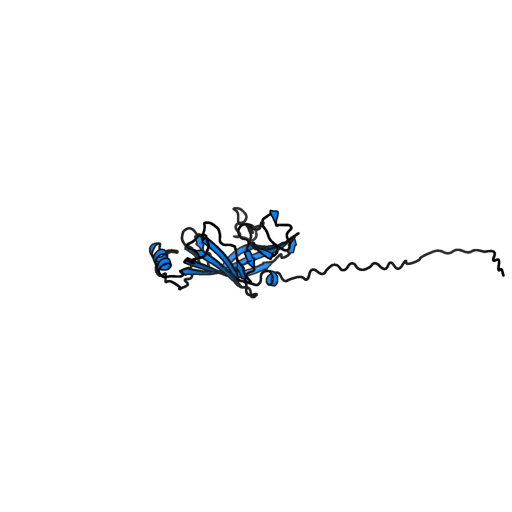5 ? 8.231 4.939 -9.212 1.00 95.19 165 MET A CA 1
ATOM 1238 C C . MET A 1 165 ? 7.731 3.506 -9.039 1.00 95.19 165 MET A C 1
ATOM 1240 O O . MET A 1 165 ? 7.464 3.060 -7.928 1.00 95.19 165 MET A O 1
ATOM 1244 N N . ILE A 1 166 ? 7.666 2.752 -10.132 1.00 94.31 166 ILE A N 1
ATOM 1245 C CA . ILE A 1 166 ? 7.434 1.308 -10.100 1.00 94.31 166 ILE A CA 1
ATOM 1246 C C . ILE A 1 166 ? 8.567 0.580 -10.814 1.00 94.31 166 ILE A C 1
ATOM 1248 O O . ILE A 1 166 ? 9.016 0.998 -11.882 1.00 94.31 166 ILE A O 1
ATOM 1252 N N . GLN A 1 167 ? 9.047 -0.502 -10.206 1.00 94.50 167 GLN A N 1
ATOM 1253 C CA . GLN A 1 167 ? 10.173 -1.293 -10.682 1.00 94.50 167 GLN A CA 1
ATOM 1254 C C . GLN A 1 167 ? 9.809 -2.779 -10.709 1.00 94.50 167 GLN A C 1
ATOM 1256 O O . GLN A 1 167 ? 9.273 -3.311 -9.741 1.00 94.50 167 GLN A O 1
ATOM 1261 N N . TYR A 1 168 ? 10.170 -3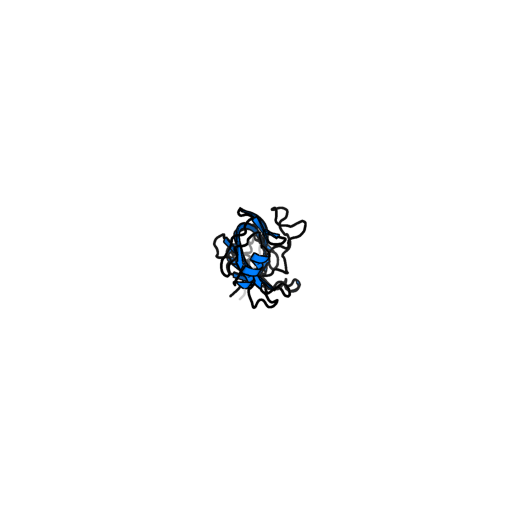.462 -11.794 1.00 94.56 168 TYR A N 1
ATOM 1262 C CA . TYR A 1 168 ? 10.118 -4.917 -11.921 1.00 94.56 168 TYR A CA 1
ATOM 1263 C C . TYR A 1 168 ? 11.525 -5.483 -12.141 1.00 94.56 168 TYR A C 1
ATOM 1265 O O . TYR A 1 168 ? 12.232 -5.074 -13.066 1.00 94.56 168 TYR A O 1
ATOM 1273 N N . THR A 1 169 ? 11.964 -6.417 -11.299 1.00 94.75 169 THR A N 1
ATOM 1274 C CA . THR A 1 169 ? 13.304 -7.018 -11.394 1.00 94.75 169 THR A CA 1
ATOM 1275 C C . THR A 1 169 ? 13.331 -8.145 -12.429 1.00 94.75 169 THR A C 1
ATOM 1277 O O . THR A 1 169 ? 12.619 -9.137 -12.307 1.00 94.75 169 THR A O 1
ATOM 1280 N N . LEU A 1 170 ? 14.196 -8.032 -13.442 1.00 93.00 170 LEU A N 1
ATOM 1281 C CA . LEU A 1 170 ? 14.273 -8.986 -14.557 1.00 93.00 170 LEU A CA 1
ATOM 1282 C C . LEU A 1 170 ? 15.187 -10.179 -14.267 1.00 93.00 170 LEU A C 1
ATOM 1284 O O . LEU A 1 170 ? 14.908 -11.298 -14.692 1.00 93.00 170 LEU A O 1
ATOM 1288 N N . ASN A 1 171 ? 16.314 -9.943 -13.595 1.00 93.25 171 ASN A N 1
ATOM 1289 C CA . ASN A 1 171 ? 17.345 -10.957 -13.388 1.00 93.25 171 ASN A CA 1
ATOM 1290 C C . ASN A 1 171 ? 18.101 -10.755 -12.062 1.00 93.25 171 ASN A C 1
ATOM 1292 O O . ASN A 1 171 ? 17.845 -9.822 -11.306 1.00 93.25 171 ASN A O 1
ATOM 1296 N N . SER A 1 172 ? 19.028 -11.665 -11.758 1.00 93.06 172 SER A N 1
ATOM 1297 C CA . SER A 1 172 ? 19.675 -11.763 -10.446 1.00 93.06 172 SER A CA 1
ATOM 1298 C C . SER A 1 172 ? 20.816 -10.771 -1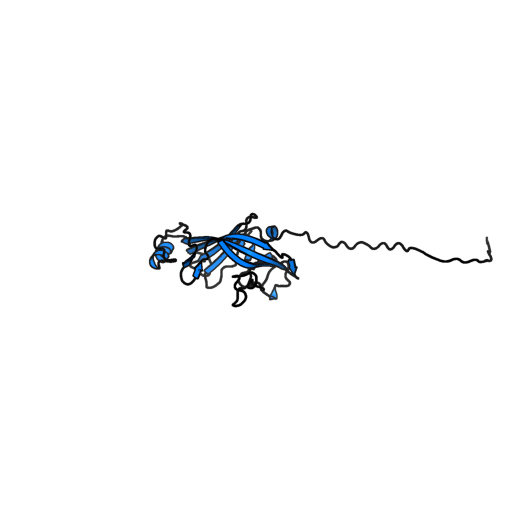0.207 1.00 93.06 172 SER A C 1
ATOM 1300 O O . SER A 1 172 ? 21.472 -10.863 -9.173 1.00 93.06 172 SER A O 1
ATOM 1302 N N . THR A 1 173 ? 21.087 -9.842 -11.126 1.00 93.62 173 THR A N 1
ATOM 1303 C CA . THR A 1 173 ? 22.189 -8.870 -10.972 1.00 93.62 173 THR A CA 1
ATOM 1304 C C . THR A 1 173 ? 22.009 -7.994 -9.727 1.00 93.62 173 THR A C 1
ATOM 1306 O O . THR A 1 173 ? 22.988 -7.590 -9.111 1.00 93.62 173 THR A O 1
ATOM 1309 N N . LEU A 1 174 ? 20.763 -7.749 -9.304 1.00 89.06 174 LEU A N 1
ATOM 1310 C CA . LEU A 1 174 ? 20.432 -6.935 -8.128 1.00 89.06 174 LEU A CA 1
ATOM 1311 C C . LEU A 1 174 ? 20.308 -7.749 -6.824 1.00 89.06 174 LEU A C 1
ATOM 1313 O O . LEU A 1 174 ? 19.848 -7.219 -5.811 1.00 89.06 174 LEU A O 1
ATOM 1317 N N . LYS A 1 175 ? 20.737 -9.020 -6.813 1.00 90.25 175 LYS A N 1
ATOM 1318 C CA . LYS A 1 175 ? 20.599 -9.906 -5.643 1.00 90.25 175 LYS A CA 1
ATOM 1319 C C . LYS A 1 175 ? 21.327 -9.388 -4.404 1.00 90.25 175 LYS A C 1
ATOM 1321 O O . LYS A 1 175 ? 20.790 -9.497 -3.306 1.00 90.25 175 LYS A O 1
ATOM 1326 N N . ASP A 1 176 ? 22.492 -8.770 -4.574 1.00 89.31 176 ASP A N 1
ATOM 1327 C CA . ASP A 1 176 ? 23.261 -8.196 -3.459 1.00 89.31 176 ASP A CA 1
ATOM 1328 C C . ASP A 1 176 ? 22.608 -6.926 -2.883 1.00 89.31 176 ASP A C 1
ATOM 1330 O O . ASP A 1 176 ? 22.898 -6.526 -1.759 1.00 89.31 176 ASP A O 1
ATOM 1334 N N . GLN A 1 177 ? 21.668 -6.326 -3.620 1.00 86.81 177 GLN A N 1
ATOM 1335 C CA . GLN A 1 177 ? 20.789 -5.245 -3.156 1.00 86.81 177 GLN A CA 1
ATOM 1336 C C . GLN A 1 177 ? 19.464 -5.792 -2.583 1.00 86.81 177 GLN A C 1
ATOM 1338 O O . GLN A 1 177 ? 18.563 -5.037 -2.221 1.00 86.81 177 GLN A O 1
ATOM 1343 N N . GLY A 1 178 ? 19.341 -7.122 -2.502 1.00 86.81 178 GLY A N 1
ATOM 1344 C CA . GLY A 1 178 ? 18.199 -7.847 -1.960 1.00 86.81 178 GLY A CA 1
ATOM 1345 C C . GLY A 1 178 ? 17.062 -8.114 -2.949 1.00 86.81 178 GLY A C 1
ATOM 1346 O O . GLY A 1 178 ? 16.084 -8.744 -2.560 1.00 86.81 178 GLY A O 1
ATOM 1347 N N . PHE A 1 179 ? 17.168 -7.682 -4.207 1.00 90.25 179 PHE A N 1
ATOM 1348 C CA . PHE A 1 179 ? 16.132 -7.934 -5.211 1.00 90.25 179 PHE A CA 1
ATOM 1349 C C . PHE A 1 179 ? 16.279 -9.320 -5.839 1.00 90.25 179 PHE A C 1
ATOM 1351 O O . PHE A 1 179 ? 17.381 -9.769 -6.164 1.00 90.25 179 PHE A O 1
ATOM 1358 N N . THR A 1 180 ? 15.155 -9.989 -6.058 1.00 92.88 180 THR A N 1
ATOM 1359 C CA . THR A 1 180 ? 15.086 -11.277 -6.745 1.00 92.88 180 THR A CA 1
ATOM 1360 C C . THR A 1 180 ? 14.354 -11.141 -8.081 1.00 92.88 180 THR A C 1
ATOM 1362 O O . THR A 1 180 ? 13.497 -10.269 -8.222 1.00 92.88 180 THR A O 1
ATOM 1365 N N . PRO A 1 181 ? 14.697 -11.952 -9.102 1.00 94.06 181 PRO A N 1
ATOM 1366 C CA . PRO A 1 181 ? 13.968 -11.935 -10.366 1.00 94.06 181 PRO A CA 1
ATOM 1367 C C . PRO A 1 181 ? 12.470 -12.138 -10.135 1.00 94.06 181 PRO A C 1
ATOM 1369 O O . PRO A 1 181 ? 12.075 -13.091 -9.465 1.00 94.06 181 PRO A O 1
ATOM 1372 N N . GLY A 1 182 ? 11.654 -11.264 -10.715 1.00 92.69 182 GLY A N 1
ATOM 1373 C CA . GLY A 1 182 ? 10.210 -11.273 -10.530 1.00 92.69 182 GLY A CA 1
ATOM 1374 C C . GLY A 1 182 ? 9.707 -10.460 -9.341 1.00 92.69 182 GLY A C 1
ATOM 1375 O O . GLY A 1 182 ? 8.508 -10.494 -9.094 1.00 92.69 182 GLY A O 1
ATOM 1376 N N . ASP A 1 183 ? 10.559 -9.733 -8.616 1.00 94.38 183 ASP A N 1
ATOM 1377 C CA . ASP A 1 183 ? 10.088 -8.781 -7.607 1.00 94.38 183 ASP A CA 1
ATOM 1378 C C . ASP A 1 183 ? 9.459 -7.547 -8.270 1.00 94.38 183 ASP A C 1
ATOM 1380 O O . ASP A 1 183 ? 9.997 -6.997 -9.237 1.00 94.38 183 ASP A O 1
ATOM 1384 N N . LEU A 1 184 ? 8.346 -7.089 -7.698 1.00 94.94 184 LEU A N 1
ATOM 1385 C CA . LEU A 1 184 ? 7.764 -5.771 -7.925 1.00 94.94 184 LEU A CA 1
ATOM 1386 C C . LEU A 1 184 ? 8.095 -4.873 -6.729 1.00 94.94 184 LEU A C 1
ATOM 1388 O O . LEU A 1 184 ? 7.987 -5.303 -5.581 1.00 94.94 184 LEU A O 1
ATOM 1392 N N . SER A 1 185 ? 8.478 -3.627 -6.971 1.00 94.12 185 SER A N 1
ATOM 1393 C CA . SER A 1 185 ? 8.749 -2.666 -5.904 1.00 94.12 185 SER A CA 1
ATOM 1394 C C . SER A 1 185 ? 8.361 -1.248 -6.300 1.00 94.12 185 SER A C 1
ATOM 1396 O O . SER A 1 185 ? 8.352 -0.891 -7.479 1.00 94.12 185 SER A O 1
ATOM 1398 N N . TYR A 1 186 ? 8.060 -0.446 -5.285 1.00 94.00 186 TYR A N 1
ATOM 1399 C CA . TYR A 1 186 ? 7.717 0.967 -5.413 1.00 94.00 186 TYR A CA 1
ATOM 1400 C C . TYR A 1 186 ? 8.889 1.869 -5.027 1.00 94.00 186 TYR A C 1
ATOM 1402 O O . TYR A 1 186 ? 9.979 1.377 -4.691 1.00 94.00 186 TYR A O 1
ATOM 1410 N N . GLY A 1 187 ? 8.697 3.180 -5.115 1.00 93.44 187 GLY A N 1
ATOM 1411 C CA . GLY A 1 187 ? 9.689 4.167 -4.736 1.00 93.44 187 GLY A CA 1
ATOM 1412 C C . GLY A 1 187 ? 9.937 4.230 -3.230 1.00 93.44 187 GLY A C 1
ATOM 1413 O O . GLY A 1 187 ? 9.094 3.890 -2.401 1.00 93.44 187 GLY A O 1
ATOM 1414 N N . LEU A 1 188 ? 11.144 4.646 -2.862 1.00 93.25 188 LEU A N 1
ATOM 1415 C CA . LEU A 1 188 ? 11.505 5.002 -1.499 1.00 93.25 188 LEU A CA 1
ATOM 1416 C C . LEU A 1 188 ? 11.243 6.492 -1.300 1.00 93.25 188 LEU A C 1
ATOM 1418 O O . LEU A 1 188 ? 11.954 7.320 -1.869 1.00 93.25 188 LEU A O 1
ATOM 1422 N N . SER A 1 189 ? 10.246 6.817 -0.480 1.00 92.12 189 SER A N 1
ATOM 1423 C CA . SER A 1 189 ? 9.975 8.203 -0.118 1.00 92.12 189 SER A CA 1
ATOM 1424 C C . SER A 1 189 ? 11.035 8.744 0.840 1.00 92.12 189 SER A C 1
ATOM 1426 O O . SER A 1 189 ? 11.447 8.070 1.787 1.00 92.12 189 SER A O 1
ATOM 1428 N N . ASP A 1 190 ? 11.445 9.989 0.621 1.00 91.94 190 ASP A N 1
ATOM 1429 C CA . ASP A 1 190 ? 12.331 10.733 1.515 1.00 91.94 190 ASP A CA 1
ATOM 1430 C C . ASP A 1 190 ? 11.886 12.203 1.621 1.00 91.94 190 ASP A C 1
ATOM 1432 O O . ASP A 1 190 ? 10.859 12.595 1.073 1.00 91.94 190 ASP A O 1
ATOM 1436 N N . ALA A 1 191 ? 12.640 13.029 2.352 1.00 91.94 191 ALA A N 1
ATOM 1437 C CA . ALA A 1 191 ? 12.279 14.429 2.587 1.00 91.94 191 ALA A CA 1
ATOM 1438 C C . ALA A 1 191 ? 12.203 15.293 1.311 1.00 91.94 191 ALA A C 1
ATOM 1440 O O . ALA A 1 191 ? 11.582 16.352 1.335 1.00 91.94 191 ALA A O 1
ATOM 1441 N N . ASN A 1 192 ? 12.857 14.875 0.226 1.00 92.75 192 ASN A N 1
ATOM 1442 C CA . ASN A 1 192 ? 12.871 15.566 -1.063 1.00 92.75 192 ASN A CA 1
ATOM 1443 C C . ASN A 1 192 ? 12.024 14.842 -2.119 1.00 92.75 192 ASN A C 1
ATOM 1445 O O . ASN A 1 192 ? 11.607 15.464 -3.096 1.00 92.75 192 ASN A O 1
ATOM 1449 N N . HIS A 1 193 ? 11.778 13.547 -1.929 1.00 93.56 193 HIS A N 1
ATOM 1450 C CA . HIS A 1 193 ? 11.035 12.699 -2.848 1.00 93.56 193 HIS A CA 1
ATOM 1451 C C . HIS A 1 193 ? 9.820 12.068 -2.160 1.00 93.56 193 HIS A C 1
ATOM 1453 O O . HIS A 1 193 ? 9.754 10.860 -1.953 1.00 93.56 193 HIS A O 1
ATOM 1459 N N . ASP A 1 194 ? 8.873 12.905 -1.748 1.00 92.69 194 ASP A N 1
ATOM 1460 C CA . ASP A 1 194 ? 7.690 12.510 -0.977 1.00 92.69 194 ASP A CA 1
ATOM 1461 C C . ASP A 1 194 ? 6.479 12.100 -1.834 1.00 92.69 194 ASP A C 1
ATOM 1463 O O . ASP A 1 194 ? 5.436 11.747 -1.294 1.00 92.69 194 ASP A O 1
ATOM 1467 N N . GLY A 1 195 ? 6.594 12.183 -3.160 1.00 95.62 195 GLY A N 1
ATOM 1468 C CA . GLY A 1 195 ? 5.536 11.830 -4.100 1.00 95.62 195 GLY A CA 1
ATOM 1469 C C . GLY A 1 195 ? 4.354 12.800 -4.145 1.00 95.62 195 GLY A C 1
ATOM 1470 O O . GLY A 1 195 ? 3.351 12.503 -4.790 1.00 95.62 195 GLY A O 1
ATOM 1471 N N . THR A 1 196 ? 4.445 13.980 -3.524 1.00 95.00 196 THR A N 1
ATOM 1472 C CA . THR A 1 196 ? 3.365 14.989 -3.550 1.00 95.00 196 THR A CA 1
ATOM 1473 C C . THR A 1 196 ? 3.277 15.761 -4.871 1.00 95.00 196 THR A C 1
ATOM 1475 O O . THR A 1 196 ? 2.271 16.414 -5.160 1.00 95.00 196 THR A O 1
ATOM 1478 N N . SER A 1 197 ? 4.315 15.688 -5.707 1.00 96.50 197 SER A N 1
ATOM 1479 C CA . SER A 1 197 ? 4.391 16.341 -7.015 1.00 96.50 197 SER A CA 1
ATOM 1480 C C . SER A 1 197 ? 5.218 15.511 -8.007 1.00 96.50 197 SER A C 1
ATOM 1482 O O . SER A 1 197 ? 6.045 14.705 -7.580 1.00 96.50 197 SER A O 1
ATOM 1484 N N . PRO A 1 198 ? 5.107 15.748 -9.331 1.00 96.56 198 PRO A N 1
ATOM 1485 C CA . PRO A 1 198 ? 5.984 15.092 -10.303 1.00 96.56 198 PRO A CA 1
ATOM 1486 C C . PRO A 1 198 ? 7.477 15.338 -10.037 1.00 96.56 198 PRO A C 1
ATOM 1488 O O . PRO A 1 198 ? 8.299 14.467 -10.294 1.00 96.56 198 PRO A O 1
ATOM 1491 N N . SER A 1 199 ? 7.832 16.522 -9.522 1.00 96.19 199 SER A N 1
ATOM 1492 C CA . SER A 1 199 ? 9.213 16.895 -9.189 1.00 96.19 199 SER A CA 1
ATOM 1493 C C . SER A 1 199 ? 9.731 16.279 -7.890 1.00 96.19 199 SER A C 1
ATOM 1495 O O . SER A 1 199 ? 10.941 16.237 -7.703 1.00 96.19 199 SER A O 1
ATOM 1497 N N . SER A 1 200 ? 8.839 15.816 -7.011 1.00 96.38 200 SER A N 1
ATOM 1498 C CA . SER A 1 200 ? 9.181 15.098 -5.778 1.00 96.38 200 SER A CA 1
ATOM 1499 C C . SER A 1 200 ? 8.894 13.598 -5.893 1.00 96.38 200 SER A C 1
ATOM 1501 O O . SER A 1 200 ? 8.742 12.916 -4.885 1.00 96.38 200 SER A O 1
ATOM 1503 N N . ARG A 1 201 ? 8.826 13.053 -7.114 1.00 97.25 201 ARG A N 1
ATOM 1504 C CA . ARG A 1 201 ? 8.701 11.608 -7.321 1.00 97.25 201 ARG A CA 1
ATOM 1505 C C . ARG A 1 201 ? 9.934 10.887 -6.751 1.00 97.25 201 ARG A C 1
ATOM 1507 O O . ARG A 1 201 ? 11.053 11.315 -7.041 1.00 97.25 201 ARG A O 1
ATOM 1514 N N . PRO A 1 202 ? 9.763 9.780 -6.009 1.00 96.88 202 PRO A N 1
ATOM 1515 C CA . PRO A 1 202 ? 10.840 8.854 -5.680 1.00 96.88 202 PRO A CA 1
ATOM 1516 C C . PRO A 1 202 ? 11.723 8.503 -6.879 1.00 96.88 202 PRO A C 1
ATOM 1518 O O . PRO A 1 202 ? 11.236 8.160 -7.954 1.00 96.88 202 PRO A O 1
ATOM 1521 N N . VAL A 1 203 ? 13.039 8.557 -6.673 1.00 94.38 203 VAL A N 1
ATOM 1522 C CA . VAL A 1 203 ? 14.057 8.238 -7.697 1.00 94.38 203 VAL A CA 1
ATOM 1523 C C . VAL A 1 203 ? 14.843 6.962 -7.382 1.00 94.38 203 VAL A C 1
ATOM 1525 O O . VAL A 1 203 ? 15.727 6.557 -8.136 1.00 94.38 203 VAL A O 1
ATOM 1528 N N . GLN A 1 204 ? 14.536 6.323 -6.255 1.00 92.31 204 GLN A N 1
ATOM 1529 C CA . GLN A 1 204 ? 15.129 5.066 -5.811 1.00 92.31 204 GLN A CA 1
ATOM 1530 C C . GLN A 1 204 ? 14.017 4.098 -5.444 1.00 92.31 204 GLN A C 1
ATOM 1532 O O . GLN A 1 204 ? 12.980 4.516 -4.942 1.00 92.31 204 GLN A O 1
ATOM 1537 N N . SER A 1 205 ? 14.240 2.804 -5.657 1.00 91.06 205 SER A N 1
ATOM 1538 C CA . SER A 1 205 ? 13.271 1.792 -5.252 1.00 91.06 205 SER A CA 1
ATOM 1539 C C . SER A 1 205 ? 13.435 1.413 -3.780 1.00 91.06 205 SER A C 1
ATOM 1541 O O . SER A 1 205 ? 14.552 1.299 -3.272 1.00 91.06 205 SER A O 1
ATOM 1543 N N . ASN A 1 206 ? 12.316 1.171 -3.104 1.00 89.69 206 ASN A N 1
ATOM 1544 C CA . ASN A 1 206 ? 12.276 0.732 -1.720 1.00 89.69 206 ASN A CA 1
ATOM 1545 C C . ASN A 1 206 ? 12.517 -0.781 -1.613 1.00 89.69 206 ASN A C 1
ATOM 1547 O O . ASN A 1 206 ? 11.609 -1.595 -1.789 1.00 89.69 206 ASN A O 1
ATOM 1551 N N . SER A 1 207 ? 13.747 -1.168 -1.277 1.00 85.50 207 SER A N 1
ATOM 1552 C CA . SER A 1 207 ? 14.130 -2.576 -1.105 1.00 85.50 207 SER A CA 1
ATOM 1553 C C . SER A 1 207 ? 13.504 -3.250 0.125 1.00 85.50 207 SER A C 1
ATOM 1555 O O . SER A 1 207 ? 13.551 -4.478 0.223 1.00 85.50 207 SER A O 1
ATOM 1557 N N . SER A 1 208 ? 12.894 -2.485 1.036 1.00 83.81 208 SER A N 1
ATOM 1558 C CA . SER A 1 208 ? 12.148 -3.014 2.184 1.00 83.81 208 SER A CA 1
ATOM 1559 C C . SER A 1 208 ? 10.701 -3.375 1.829 1.00 83.81 208 SER A C 1
ATOM 1561 O O . SER A 1 208 ? 10.113 -4.227 2.488 1.00 83.81 208 SER A O 1
ATOM 1563 N N . LEU A 1 209 ? 10.140 -2.787 0.765 1.00 85.12 209 LEU A N 1
ATOM 1564 C CA . LEU A 1 209 ? 8.774 -3.035 0.282 1.00 85.12 209 LEU A CA 1
ATOM 1565 C C . LEU A 1 209 ? 8.771 -3.795 -1.050 1.00 85.12 209 LEU A C 1
ATOM 1567 O O . LEU A 1 209 ? 8.130 -3.405 -2.025 1.00 85.12 209 LEU A O 1
ATOM 1571 N N . ARG A 1 210 ? 9.509 -4.906 -1.097 1.00 91.62 210 ARG A N 1
ATOM 1572 C CA . ARG A 1 210 ? 9.503 -5.813 -2.253 1.00 91.62 210 ARG A CA 1
ATOM 1573 C C . ARG A 1 210 ? 8.298 -6.736 -2.195 1.00 91.62 210 ARG A C 1
ATOM 1575 O O . ARG A 1 210 ? 8.027 -7.355 -1.163 1.00 91.62 210 ARG A O 1
ATOM 1582 N N . MET A 1 211 ? 7.621 -6.872 -3.323 1.00 94.44 211 MET A N 1
ATOM 1583 C CA . MET A 1 211 ? 6.437 -7.698 -3.480 1.00 94.44 211 MET A CA 1
ATOM 1584 C C . MET A 1 211 ? 6.724 -8.837 -4.451 1.00 94.44 211 MET A C 1
ATOM 1586 O O . MET A 1 211 ? 7.217 -8.623 -5.555 1.00 94.44 211 MET A O 1
ATOM 1590 N N . GLN A 1 212 ? 6.365 -10.050 -4.053 1.00 94.31 212 GLN A N 1
ATOM 1591 C CA . GLN A 1 212 ? 6.455 -11.230 -4.902 1.00 94.31 212 GLN A CA 1
ATOM 1592 C C . GLN A 1 212 ? 5.088 -11.561 -5.473 1.00 94.31 212 GLN A C 1
ATOM 1594 O O . GLN A 1 212 ? 4.071 -11.421 -4.787 1.00 94.31 212 GLN A O 1
ATOM 1599 N N . LYS A 1 213 ? 5.060 -12.018 -6.725 1.00 93.19 213 LYS A N 1
ATOM 1600 C CA . LYS A 1 213 ? 3.819 -12.445 -7.365 1.00 93.19 213 LYS A CA 1
ATOM 1601 C C . LYS A 1 213 ? 3.213 -13.623 -6.600 1.00 93.19 213 LYS A C 1
ATOM 1603 O O . LYS A 1 213 ? 3.905 -14.588 -6.277 1.00 93.19 213 LYS A O 1
ATOM 1608 N N . ARG A 1 214 ? 1.920 -13.539 -6.299 1.00 89.38 214 ARG A N 1
ATOM 1609 C CA . ARG A 1 214 ? 1.148 -14.628 -5.700 1.00 89.38 214 ARG A CA 1
ATOM 1610 C C . ARG A 1 214 ? 0.722 -15.583 -6.813 1.00 89.38 214 ARG A C 1
ATOM 1612 O O . ARG A 1 214 ? 0.227 -15.130 -7.845 1.00 89.38 214 ARG A O 1
ATOM 1619 N N . ASN A 1 215 ? 0.952 -16.875 -6.593 1.00 71.75 215 ASN A N 1
ATOM 1620 C CA . ASN A 1 215 ? 0.482 -17.946 -7.475 1.00 71.75 215 ASN A CA 1
ATOM 1621 C C . ASN A 1 215 ? -1.029 -18.149 -7.356 1.00 71.75 215 ASN A C 1
ATOM 1623 O O . ASN A 1 215 ? -1.554 -17.954 -6.234 1.00 71.75 215 ASN A O 1
#

pLDDT: mean 84.25, std 20.11, range [33.97, 98.56]